Protein 3ZRZ (pdb70)

InterPro domains:
  IPR000083 Fibronectin, type I [PF00039] (52-87)
  IPR000083 Fibronectin, type I [PF00039] (97-135)
  IPR000083 Fibronectin, type I [PF00039] (141-179)
  IPR000083 Fibronectin, type I [PF00039] (186-225)
  IPR000083 Fibronectin, type I [PF00039] (231-270)
  IPR000083 Fibronectin, type I [PF00039] (470-508)
  IPR000083 Fibronectin, type I [PF00039] (524-555)
  IPR000083 Fibronectin, type I [PF00039] (561-599)
  IPR000083 Fibronectin, type I [PF00039] (2297-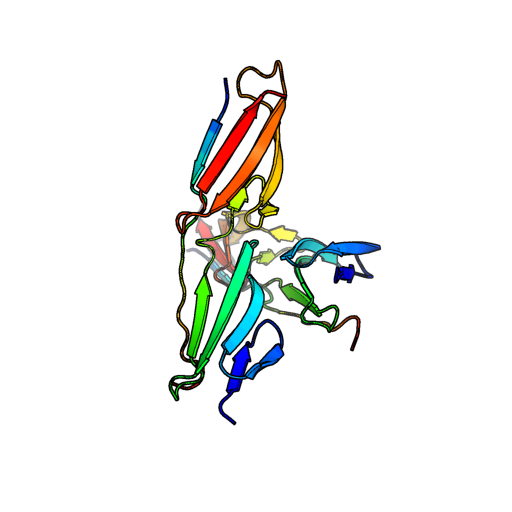2336)
  IPR000083 Fibronectin, type I [PF00039] (2342-2379)
  IPR000083 Fibronectin, type I [PF00039] (2386-2421)
  IPR000083 Fibronectin, type I [PS01253] (52-87)
  IPR000083 Fibronectin, type I [PS01253] (97-135)
  IPR000083 Fibronectin, type I [PS01253] (231-270)
  IPR000083 Fibronectin, type I [PS01253] (308-342)
  IPR000083 Fibronectin, type I [PS01253] (561-599)
  IPR000083 Fibronectin, type I [PS01253] (2386-2421)
  IPR000083 Fibronectin, type I [PS51091] (50-90)
  IPR000083 Fibronectin, type I [PS51091] (95-138)
  IPR000083 Fibronectin, type I [PS51091] (139-182)

Secondary structure (DSSP, 8-state):
--EEE-TTT--EEETT-EEEEEETTEEEEEEEEETTTTEEEEE-TTEEEETTEEEETT-EEEEE-TTSSSEEEEEEEETTTTEEEEEE-/--EEEETTTTEEEETT-EEEEEETTEEEEEEEEETTTTEEEEESTTEEEETTEEEETT-EEEEE-TTT-SEEEEEEEETTTTEEEEEE-/--EEEE----EEEEES--/--EEEE----EEEEES--

Organism: Homo sapiens (NCBI:txid9606)

Radius of gyration: 21.02 Å; Cα contacts (8 Å, |Δi|>4): 585; chains: 4; bounding box: 53×53×45 Å

Foldseek 3Di:
DFWAADPQVRDIGDAQDWDWDDDPLEIWIKGQHRPVPSDIDTDLLQWACPPSDIGGAQDWDWDADPVRPFIWIKGFHRPSHSDMDIDTD/DFWAADPQVRDIGDAQDWDWRDDQLEIWIKGQHRPVPSDMDTDLLQWARPPSHIGHAQDKDKDADPPPGAIWIKGFNRPSHNDMDIDGD/DDDDDDDDDDDDDDDPPD/DDDDDDDDDDDDDDDPPD

Solvent-accessible surface area: 11612 Å² total; per-residue (Å²): 136,71,55,1,106,1,133,67,1,14,35,88,21,91,76,52,56,103,28,67,13,5,69,81,78,22,14,9,48,1,46,1,74,0,44,49,100,0,58,2,22,3,32,0,11,60,6,0,28,34,76,78,95,30,34,109,99,50,49,73,25,152,78,87,29,109,108,61,71,64,77,0,80,0,41,1,68,0,88,36,104,0,41,14,53,10,58,64,117,146,61,63,0,104,1,137,97,39,46,80,89,24,101,33,12,43,67,29,82,10,89,81,125,82,41,43,17,44,2,28,0,11,0,26,68,70,2,29,2,24,1,24,0,10,67,6,0,24,40,81,51,104,28,37,116,101,49,54,71,33,67,73,87,34,146,94,46,65,73,89,0,91,0,41,1,62,0,93,41,99,0,39,14,51,8,59,62,146,128,33,86,80,17,132,8,101,70,51,84,71,88,66,46,48,128,142,125,34,51,77,18,129,7,101,72,52,83,70,79,68,39,51,58,154

Nearest PDB structures (foldseek):
  3zrz-assembly2_B  TM=1.011E+00  e=4.021E-20  Homo sapiens
  3cal-assembly1_A  TM=8.878E-01  e=9.337E-18  Homo sapiens
  3cal-assembly2_C  TM=9.098E-01  e=5.412E-17  Homo sapiens
  2cg7-assembly1_A  TM=8.604E-01  e=4.282E-17  Homo sapiens
  2cku-assembly1_A  TM=6.855E-01  e=5.763E-14  Homo sapiens

Sequence (214 aa):
EETCFDKYTGNTYRVGDTYERPKDSMIWDCTCIGAGRGRISCTIANRCHEGGQSYKIGDTWRRPHETGGYMLECVCLGNGKGEWTCKPIEETCFDKYTGNTYRVGDTYERPKDSMIWDCTCIGAGRGRISCTIANRCHEGGQSYKIGDTWRRPHETGGYMLECVCLGNGKGEWTCKPITGMSGFSETVTIVEEDTRPTGMSGFSETVTIVEEDTRP

GO terms:
  GO:0005515 protein binding (F, IPI)
  GO:0031012 extracellular matrix (C, IDA)
  GO:0043394 proteoglycan binding (F, IDA)
  GO:1901166 neural crest cell migration involved in autonomic nervous system development (P, IDA)
  GO:0001755 neural crest cell migration (P, IDA)
  GO:0048484 enteric nervous system development (P, IDA)
  GO:0005576 extracellular region (C, TAS)
  GO:0005788 endoplasmic reticulum lumen (C, TAS)
  GO:0005886 plasma membrane (C, TAS)
  GO:0031093 platelet alpha granule lumen (C, TAS)
  GO:0042802 identical protein binding (F, IPI)
  GO:0034446 substrate adhesion-dependent cell spreading (P, IDA)
  GO:0043542 endothelial cell migration (P, IDA)
  GO:0005577 fibrinogen complex (C, IDA)
  GO:0051897 positive regulation of phosphatidylinositol 3-kinase/protein kinase B signal transduction (P, IDA)
  GO:0072378 blood coagulation, fibrin clot formation (P, IDA)
  GO:0007229 integrin-mediated signaling pathway (P, IDA)
  GO:0005201 extracellular matrix structural constituent (F, HDA)
  GO:0005576 extracellular region (C, HDA)
  GO:0031012 extracellular matrix (C, HDA)

Structure (mmCIF, N/CA/C/O backbone):
data_3ZRZ
#
_entry.id   3ZRZ
#
_cell.length_a   50.055
_cell.length_b   50.055
_cell.length_c   93.504
_cell.angle_alpha   90.00
_cell.angle_beta   90.00
_cell.angle_gamma   90.00
#
_symmetry.space_group_name_H-M   'P 41'
#
loop_
_entity.id
_entity.type
_entity.pdbx_description
1 polymer FIBRONECTIN
2 polymer 'FIBRONECTIN-BINDING PROTEIN'
3 non-polymer 'SULFATE ION'
4 non-polymer GLYCEROL
5 water water
#
loop_
_atom_site.group_PDB
_atom_site.id
_atom_site.type_symbol
_atom_site.label_atom_id
_atom_site.label_alt_id
_atom_site.label_comp_id
_atom_site.label_asym_id
_atom_site.label_entity_id
_atom_site.label_seq_id
_atom_site.pdbx_PDB_ins_code
_atom_site.Cartn_x
_atom_site.Cartn_y
_atom_site.Cartn_z
_atom_site.occupancy
_atom_site.B_iso_or_equiv
_atom_site.auth_seq_id
_atom_site.auth_comp_id
_atom_site.auth_asym_id
_atom_site.auth_atom_id
_atom_site.pdbx_PDB_model_num
ATOM 1 N N . GLU A 1 2 ? -9.834 -21.054 6.812 1.00 33.20 63 GLU A N 1
ATOM 2 C CA . GLU A 1 2 ? -8.359 -20.925 6.611 1.00 32.52 63 GLU A CA 1
ATOM 3 C C . GLU A 1 2 ? -8.042 -19.495 6.180 1.00 31.66 63 GLU A C 1
ATOM 4 O O . GLU A 1 2 ? -8.637 -18.951 5.243 1.00 32.17 63 GLU A O 1
ATOM 6 N N . GLU A 1 3 ? -7.115 -18.885 6.897 1.00 30.71 64 GLU A N 1
ATOM 7 C CA . GLU A 1 3 ? -6.705 -17.532 6.598 1.00 28.36 64 GLU A CA 1
ATOM 8 C C . GLU A 1 3 ? -5.730 -17.572 5.420 1.00 25.59 64 GLU A C 1
ATOM 9 O O . GLU A 1 3 ? -4.797 -18.365 5.439 1.00 25.96 64 GLU A O 1
ATOM 15 N N . THR A 1 4 ? -5.922 -16.705 4.425 1.00 24.29 65 THR A N 1
ATOM 16 C CA . THR A 1 4 ? -4.997 -16.677 3.260 1.00 22.84 65 THR A CA 1
ATOM 17 C C . THR A 1 4 ? -4.407 -15.287 2.927 1.00 22.10 65 THR A C 1
ATOM 18 O O . THR A 1 4 ? -4.902 -14.266 3.407 1.00 21.59 65 THR A O 1
ATOM 22 N N . CYS A 1 5 ? -3.352 -15.285 2.098 1.00 20.04 66 CYS A N 1
ATOM 23 C CA . CYS A 1 5 ? -2.883 -14.058 1.434 1.00 19.13 66 CYS A CA 1
ATOM 24 C C . CYS A 1 5 ? -2.901 -14.283 -0.069 1.00 18.29 66 CYS A C 1
ATOM 25 O O . CYS A 1 5 ? -2.462 -15.352 -0.525 1.00 19.91 66 CYS A O 1
ATOM 28 N N . PHE A 1 6 ? -3.324 -13.284 -0.842 1.00 17.77 67 PHE A N 1
ATOM 29 C CA . PHE A 1 6 ? -3.234 -13.352 -2.309 1.00 16.60 67 PHE A CA 1
ATOM 30 C C . PHE A 1 6 ? -2.176 -12.350 -2.768 1.00 16.77 67 PHE A C 1
ATOM 31 O O . PHE A 1 6 ? -2.220 -11.176 -2.395 1.00 16.69 67 PHE A O 1
ATOM 39 N N . ASP A 1 7 ? -1.234 -12.829 -3.591 1.00 16.58 68 ASP A N 1
ATOM 40 C CA . ASP A 1 7 ? -0.227 -11.955 -4.154 1.00 16.34 68 ASP A CA 1
ATOM 41 C C . ASP A 1 7 ? -0.617 -11.626 -5.595 1.00 16.15 68 ASP A C 1
ATOM 42 O O . ASP A 1 7 ? -0.652 -12.500 -6.440 1.00 16.52 68 ASP A O 1
ATOM 47 N N . LYS A 1 8 ? -0.920 -10.360 -5.857 1.00 17.36 69 LYS A N 1
ATOM 48 C CA . LYS A 1 8 ? -1.432 -9.983 -7.184 1.00 19.10 69 LYS A CA 1
ATOM 49 C C . LYS A 1 8 ? -0.408 -10.127 -8.306 1.00 20.49 69 LYS A C 1
ATOM 50 O O . LYS A 1 8 ? -0.768 -10.164 -9.492 1.00 21.77 69 LYS A O 1
ATOM 56 N N . TYR A 1 9 ? 0.870 -10.218 -7.942 1.00 20.95 70 TYR A N 1
ATOM 57 C CA . TYR A 1 9 ? 1.921 -10.369 -8.941 1.00 21.16 70 TYR A CA 1
ATOM 58 C C . TYR A 1 9 ? 2.125 -11.850 -9.362 1.00 21.22 70 TYR A C 1
ATOM 59 O O . TYR A 1 9 ? 2.143 -12.195 -10.571 1.00 20.85 70 TYR A O 1
ATOM 68 N N . THR A 1 10 ? 2.245 -12.733 -8.374 1.00 18.47 71 THR A N 1
ATOM 69 C CA . THR A 1 10 ? 2.376 -14.153 -8.655 1.00 19.89 71 THR A CA 1
ATOM 70 C C . THR A 1 10 ? 1.047 -14.803 -9.084 1.00 20.15 71 THR A C 1
ATOM 71 O O . THR A 1 10 ? 1.026 -15.831 -9.765 1.00 19.83 71 THR A O 1
ATOM 75 N N . GLY A 1 11 ? -0.056 -14.212 -8.637 1.00 20.14 72 GLY A N 1
ATOM 76 C CA . GLY A 1 11 ? -1.395 -14.744 -8.926 1.00 20.37 72 GLY A CA 1
ATOM 77 C C . GLY A 1 11 ? -1.803 -15.883 -8.021 1.00 20.42 72 GLY A C 1
ATOM 78 O O . GLY A 1 11 ? -2.870 -16.522 -8.221 1.00 21.57 72 GLY A O 1
ATOM 79 N N . ASN A 1 12 ? -0.975 -16.163 -7.024 1.00 18.69 73 ASN A N 1
ATOM 80 C CA . ASN A 1 12 ? -1.229 -17.274 -6.115 1.00 20.22 73 ASN A CA 1
ATOM 81 C C . ASN A 1 12 ? -1.826 -16.890 -4.766 1.00 19.96 73 ASN A C 1
ATOM 82 O O . ASN A 1 12 ? -1.653 -15.760 -4.265 1.00 19.88 73 ASN A O 1
ATOM 87 N N . THR A 1 13 ? -2.519 -17.864 -4.186 1.00 20.89 74 THR A N 1
ATOM 88 C CA . THR A 1 13 ? -3.069 -17.739 -2.859 1.00 20.73 74 THR A CA 1
ATOM 89 C C . THR A 1 13 ? -2.252 -18.598 -1.902 1.00 20.30 74 THR A C 1
ATOM 90 O O . THR A 1 13 ? -1.985 -19.785 -2.170 1.00 20.03 74 THR A O 1
ATOM 94 N N . TYR A 1 14 ? -1.838 -17.996 -0.790 1.00 19.63 75 TYR A N 1
ATOM 95 C CA . TYR A 1 14 ? -0.959 -18.639 0.169 1.00 19.18 75 TYR A CA 1
ATOM 96 C C . TYR A 1 14 ? -1.670 -18.802 1.503 1.00 19.30 75 TYR A C 1
ATOM 97 O O . TYR A 1 14 ? -2.535 -18.005 1.858 1.00 19.23 75 TYR A O 1
ATOM 106 N N . ARG A 1 15 ? -1.287 -19.835 2.229 1.00 19.79 76 ARG A N 1
ATOM 107 C CA . ARG A 1 15 ? -1.721 -20.018 3.602 1.00 21.19 76 ARG A CA 1
ATOM 108 C C . ARG A 1 15 ? -0.751 -19.293 4.512 1.00 20.93 76 ARG A C 1
ATOM 109 O O . ARG A 1 15 ? 0.384 -19.026 4.140 1.00 20.82 76 ARG A O 1
ATOM 113 N N . VAL A 1 16 ? -1.209 -18.964 5.707 1.00 21.16 77 VAL A N 1
ATOM 114 C CA . VAL A 1 16 ? -0.339 -18.388 6.708 1.00 21.01 77 VAL A CA 1
ATOM 115 C C . VAL A 1 16 ? 0.922 -19.224 6.956 1.00 21.27 77 VAL A C 1
ATOM 116 O O . VAL A 1 16 ? 0.842 -20.441 7.198 1.00 22.01 77 VAL A O 1
ATOM 120 N N . GLY A 1 17 ? 2.079 -18.570 6.903 1.00 19.46 78 GLY A N 1
ATOM 121 C CA . GLY A 1 17 ? 3.367 -19.233 7.069 1.00 19.39 78 GLY A CA 1
ATOM 122 C C . GLY A 1 17 ? 4.059 -19.652 5.781 1.00 18.53 78 GLY A C 1
ATOM 123 O O . GLY A 1 17 ? 5.278 -19.948 5.809 1.00 19.15 78 GLY A O 1
ATOM 124 N N . ASP A 1 18 ? 3.316 -19.668 4.674 1.00 18.18 79 ASP A N 1
ATOM 125 C CA . ASP A 1 18 ? 3.902 -19.948 3.359 1.00 18.03 79 ASP A CA 1
ATOM 126 C C . ASP A 1 18 ? 4.960 -18.920 3.021 1.00 17.75 79 ASP A C 1
ATOM 127 O O . ASP A 1 18 ? 4.776 -17.731 3.278 1.00 16.93 79 ASP A O 1
ATOM 132 N N . THR A 1 19 ? 6.065 -19.383 2.459 1.00 16.93 80 THR A N 1
ATOM 133 C CA . THR A 1 19 ? 7.065 -18.467 1.904 1.00 17.03 80 THR A CA 1
ATOM 134 C C . THR A 1 19 ? 7.163 -18.682 0.404 1.00 16.77 80 THR A C 1
ATOM 135 O O . THR A 1 19 ? 6.917 -19.806 -0.084 1.00 17.33 80 THR A O 1
ATOM 139 N N . TYR A 1 20 ? 7.570 -17.642 -0.327 1.00 15.24 81 TYR A N 1
ATOM 140 C CA . TYR A 1 20 ? 7.622 -17.712 -1.790 1.00 14.13 81 TYR A CA 1
ATOM 141 C C . TYR A 1 20 ? 8.427 -16.551 -2.343 1.00 14.97 81 TYR A C 1
ATOM 142 O O . TYR A 1 20 ? 8.725 -15.573 -1.616 1.00 16.06 81 TYR A O 1
ATOM 151 N N . GLU A 1 21 ? 8.810 -16.687 -3.607 1.00 14.34 82 GLU A N 1
ATOM 152 C CA . GLU A 1 21 ? 9.560 -15.612 -4.298 1.00 14.45 82 GLU A CA 1
ATOM 153 C C . GLU A 1 21 ? 8.633 -14.711 -5.101 1.00 14.55 82 GLU A C 1
ATOM 154 O O . GLU A 1 21 ? 7.738 -15.172 -5.837 1.00 15.09 82 GLU A O 1
ATOM 160 N N . ARG A 1 22 ? 8.878 -13.406 -4.988 1.00 14.79 83 ARG A N 1
ATOM 161 C CA . ARG A 1 22 ? 8.182 -12.413 -5.824 1.00 14.77 83 ARG A CA 1
ATOM 162 C C . ARG A 1 22 ? 9.178 -11.573 -6.642 1.00 15.46 83 ARG A C 1
ATOM 163 O O . ARG A 1 22 ? 9.775 -10.676 -6.100 1.00 15.33 83 ARG A O 1
ATOM 171 N N . PRO A 1 23 ? 9.343 -11.867 -7.942 1.00 16.16 84 PRO A N 1
ATOM 172 C CA . PRO A 1 23 ? 10.140 -11.003 -8.821 1.00 17.37 84 PRO A CA 1
ATOM 173 C C . PRO A 1 23 ? 9.449 -9.674 -9.002 1.00 18.22 84 PRO A C 1
ATOM 174 O O . PRO A 1 23 ? 8.281 -9.653 -9.391 1.00 19.32 84 PRO A O 1
ATOM 178 N N . LYS A 1 24 ? 10.148 -8.588 -8.685 1.00 18.94 85 LYS A N 1
ATOM 179 C CA . LYS A 1 24 ? 9.602 -7.249 -8.908 1.00 20.12 85 LYS A CA 1
ATOM 180 C C . LYS A 1 24 ? 10.749 -6.282 -8.823 1.00 20.19 85 LYS A C 1
ATOM 181 O O . LYS A 1 24 ? 11.686 -6.491 -8.061 1.00 19.84 85 LYS A O 1
ATOM 187 N N . ASP A 1 25 ? 10.669 -5.198 -9.591 1.00 22.06 86 ASP A N 1
ATOM 188 C CA . ASP A 1 25 ? 11.695 -4.142 -9.527 1.00 22.92 86 ASP A CA 1
ATOM 189 C C . ASP A 1 25 ? 13.087 -4.668 -9.944 1.00 21.56 86 ASP A C 1
ATOM 190 O O . ASP A 1 25 ? 14.124 -4.191 -9.439 1.00 22.82 86 ASP A O 1
ATOM 195 N N . SER A 1 26 ? 13.092 -5.659 -10.837 1.00 20.52 87 SER A N 1
ATOM 196 C CA . SER A 1 26 ? 14.349 -6.296 -11.328 1.00 19.59 87 SER A CA 1
ATOM 197 C C . SER A 1 26 ? 15.136 -7.000 -10.206 1.00 19.62 87 SER A C 1
ATOM 198 O O . SER A 1 26 ? 16.371 -7.172 -10.275 1.00 19.76 87 SER A O 1
ATOM 201 N N . MET A 1 27 ? 14.415 -7.371 -9.157 1.00 17.86 88 MET A N 1
ATOM 202 C CA . MET A 1 27 ? 14.992 -8.052 -8.023 1.00 17.31 88 MET A CA 1
ATOM 203 C C . MET A 1 27 ? 14.076 -9.231 -7.700 1.00 16.19 88 MET A C 1
ATOM 204 O O . MET A 1 27 ? 13.032 -9.398 -8.351 1.00 16.22 88 MET A O 1
ATOM 209 N N . ILE A 1 28 ? 14.488 -10.060 -6.755 1.00 15.20 89 ILE A N 1
ATOM 210 C CA . ILE A 1 28 ? 13.618 -11.126 -6.260 1.00 14.73 89 ILE A CA 1
ATOM 211 C C . ILE A 1 28 ? 13.401 -10.906 -4.771 1.00 14.51 89 ILE A C 1
ATOM 212 O O . ILE A 1 28 ? 14.351 -10.887 -3.969 1.00 15.14 89 ILE A O 1
ATOM 217 N N . TRP A 1 29 ? 12.130 -10.718 -4.404 1.00 14.78 90 TRP A N 1
ATOM 218 C CA . TRP A 1 29 ? 11.748 -10.516 -3.005 1.00 14.19 90 TRP A CA 1
ATOM 219 C C . TRP A 1 29 ? 11.434 -11.863 -2.353 1.00 14.78 90 TRP A C 1
ATOM 220 O O . TRP A 1 29 ? 10.791 -12.715 -2.958 1.00 16.13 90 TRP A O 1
ATOM 231 N N . ASP A 1 30 ? 11.871 -12.049 -1.102 1.00 13.98 91 ASP A N 1
ATOM 232 C CA . ASP A 1 30 ? 11.480 -13.244 -0.349 1.00 13.80 91 ASP A CA 1
ATOM 233 C C . ASP A 1 30 ? 10.263 -12.848 0.490 1.00 13.72 91 ASP A C 1
ATOM 234 O O . ASP A 1 30 ? 10.388 -12.003 1.410 1.00 14.17 91 ASP A O 1
ATOM 239 N N . CYS A 1 31 ? 9.107 -13.418 0.143 1.00 13.50 92 CYS A N 1
ATOM 240 C CA . CYS A 1 31 ? 7.847 -13.023 0.792 1.00 14.35 92 CYS A CA 1
ATOM 241 C C . CYS A 1 31 ? 7.328 -14.079 1.739 1.00 14.65 92 CYS A C 1
ATOM 242 O O . CYS A 1 31 ? 7.605 -15.299 1.578 1.00 14.84 92 CYS A O 1
ATOM 245 N N . THR A 1 32 ? 6.561 -13.611 2.722 1.00 14.27 93 THR A N 1
ATOM 246 C CA . THR A 1 32 ? 5.929 -14.514 3.693 1.00 15.36 93 THR A CA 1
ATOM 247 C C . THR A 1 32 ? 4.463 -14.099 3.830 1.00 15.38 93 THR A C 1
ATOM 248 O O . THR A 1 32 ? 4.174 -12.923 4.014 1.00 15.20 93 THR A O 1
ATOM 252 N N . CYS A 1 33 ? 3.551 -15.066 3.796 1.00 15.66 94 CYS A N 1
ATOM 253 C CA . CYS A 1 33 ? 2.144 -14.771 4.133 1.00 15.21 94 CYS A CA 1
ATOM 254 C C . CYS A 1 33 ? 2.016 -14.793 5.640 1.00 16.19 94 CYS A C 1
ATOM 255 O O . CYS A 1 33 ? 2.175 -15.853 6.299 1.00 16.15 94 CYS A O 1
ATOM 258 N N . ILE A 1 34 ? 1.775 -13.614 6.204 1.00 16.13 95 ILE A N 1
ATOM 259 C CA . ILE A 1 34 ? 1.674 -13.479 7.664 1.00 16.89 95 ILE A CA 1
ATOM 260 C C . ILE A 1 34 ? 0.198 -13.563 8.089 1.00 16.98 95 ILE A C 1
ATOM 261 O O . ILE A 1 34 ? -0.123 -14.166 9.119 1.00 18.58 95 ILE A O 1
ATOM 266 N N . GLY A 1 35 ? -0.682 -12.946 7.309 1.00 16.69 96 GLY A N 1
ATOM 267 C CA . GLY A 1 35 ? -2.115 -12.973 7.593 1.00 16.65 96 GLY A CA 1
ATOM 268 C C . GLY A 1 35 ? -2.469 -11.869 8.570 1.00 16.46 96 GLY A C 1
ATOM 269 O O . GLY A 1 35 ? -2.777 -10.764 8.151 1.00 15.29 96 GLY A O 1
ATOM 270 N N . ALA A 1 36 ? -2.417 -12.161 9.872 1.00 17.17 97 ALA A N 1
ATOM 271 C CA . ALA A 1 36 ? -2.752 -11.173 10.920 1.00 17.10 97 ALA A CA 1
ATOM 272 C C . ALA A 1 36 ? -4.157 -10.589 10.781 1.00 16.84 97 ALA A C 1
ATOM 273 O O . ALA A 1 36 ? -4.403 -9.460 11.178 1.00 16.99 97 ALA A O 1
ATOM 275 N N . GLY A 1 37 ? -5.050 -11.349 10.156 1.00 16.71 98 GLY A N 1
ATOM 276 C CA . GL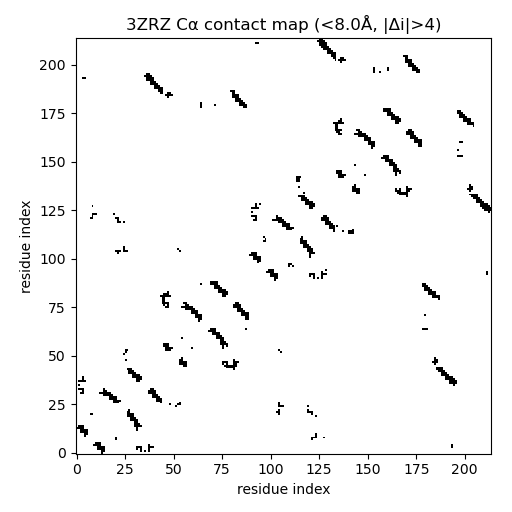Y A 1 37 ? -6.420 -10.883 9.925 1.00 17.71 98 GLY A CA 1
ATOM 277 C C . GLY A 1 37 ? -6.540 -9.793 8.871 1.00 17.60 98 GLY A C 1
ATOM 278 O O . GLY A 1 37 ? -7.633 -9.271 8.633 1.00 18.51 98 GLY A O 1
ATOM 279 N N . ARG A 1 38 ? -5.428 -9.480 8.191 1.00 16.46 99 ARG A N 1
ATOM 280 C CA . ARG A 1 38 ? -5.428 -8.441 7.167 1.00 16.95 99 ARG A CA 1
ATOM 281 C C . ARG A 1 38 ? -4.771 -8.895 5.848 1.00 15.72 99 ARG A C 1
ATOM 282 O O . ARG A 1 38 ? -4.410 -8.068 5.031 1.00 16.67 99 ARG A O 1
ATOM 290 N N . GLY A 1 39 ? -4.646 -10.203 5.660 1.00 15.35 100 GLY A N 1
ATOM 291 C CA . GLY A 1 39 ? -3.985 -10.751 4.457 1.00 15.96 100 GLY A CA 1
ATOM 292 C C . GLY A 1 39 ? -2.590 -10.153 4.321 1.00 15.80 100 GLY A C 1
ATOM 293 O O . GLY A 1 39 ? -2.108 -9.817 3.227 1.00 16.87 100 GLY A O 1
ATOM 294 N N . ARG A 1 40 ? -1.940 -10.009 5.466 1.00 15.26 101 ARG A N 1
ATOM 295 C CA . ARG A 1 40 ? -0.668 -9.281 5.544 1.00 15.39 101 ARG A CA 1
ATOM 296 C C . ARG A 1 40 ? 0.433 -10.123 4.925 1.00 15.50 101 ARG A C 1
ATOM 297 O O . ARG A 1 40 ? 0.594 -11.303 5.280 1.00 16.73 101 ARG A O 1
ATOM 305 N N . ILE A 1 41 ? 1.155 -9.523 3.970 1.00 15.27 102 ILE A N 1
ATOM 306 C CA . ILE A 1 41 ? 2.322 -10.140 3.327 1.00 15.40 102 ILE A CA 1
ATOM 307 C C . ILE A 1 41 ? 3.534 -9.318 3.711 1.00 14.37 102 ILE A C 1
ATOM 308 O O . ILE A 1 41 ? 3.495 -8.076 3.585 1.00 15.76 102 ILE A O 1
ATOM 313 N N . SER A 1 42 ? 4.626 -9.974 4.119 1.00 13.84 103 SER A N 1
ATOM 314 C CA . SER A 1 42 ? 5.893 -9.234 4.311 1.00 14.80 103 SER A CA 1
ATOM 315 C C . SER A 1 42 ? 6.897 -9.736 3.286 1.00 15.63 103 SER A C 1
ATOM 316 O O . SER A 1 42 ? 7.080 -10.950 3.157 1.00 15.87 103 SER A O 1
ATOM 319 N N . CYS A 1 43 ? 7.533 -8.816 2.573 1.00 14.91 104 CYS A N 1
ATOM 320 C CA . CYS A 1 43 ? 8.541 -9.216 1.549 1.00 15.74 104 CYS A CA 1
ATOM 321 C C . CYS A 1 43 ? 9.840 -8.517 1.842 1.00 15.63 104 CYS A C 1
ATOM 322 O O . CYS A 1 43 ? 9.850 -7.346 2.199 1.00 15.15 104 CYS A O 1
ATOM 325 N N . THR A 1 44 ? 10.944 -9.229 1.689 1.00 15.19 105 THR A N 1
ATOM 326 C CA . THR A 1 44 ? 12.240 -8.591 1.971 1.00 15.39 105 THR A CA 1
ATOM 327 C C . THR A 1 44 ? 13.302 -9.012 0.968 1.00 15.79 105 THR A C 1
ATOM 328 O O . THR A 1 44 ? 13.230 -10.090 0.372 1.00 15.90 105 THR A O 1
ATOM 332 N N . ILE A 1 45 ? 14.267 -8.119 0.804 1.00 16.15 106 ILE A N 1
ATOM 333 C CA . ILE A 1 45 ? 15.499 -8.445 0.074 1.00 16.53 106 ILE A CA 1
ATOM 334 C C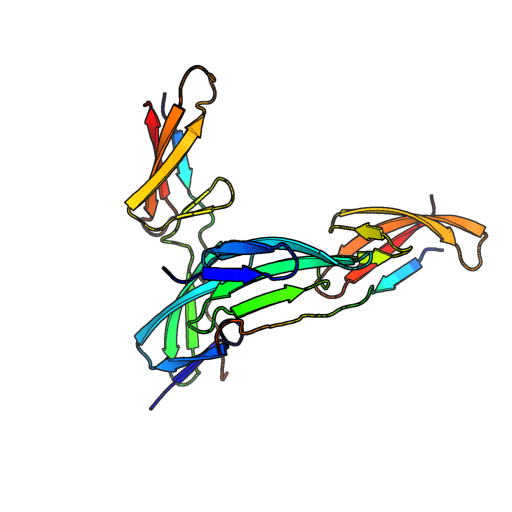 . ILE A 1 45 ? 16.683 -8.435 1.022 1.00 17.72 106 ILE A C 1
ATOM 335 O O . ILE A 1 45 ? 17.823 -8.556 0.551 1.00 18.97 106 ILE A O 1
ATOM 340 N N . ALA A 1 46 ? 16.446 -8.285 2.331 1.00 18.22 107 ALA A N 1
ATOM 341 C CA . ALA A 1 46 ? 17.561 -8.176 3.293 1.00 19.29 107 ALA A CA 1
ATOM 342 C C . ALA A 1 46 ? 18.460 -9.400 3.327 1.00 19.95 107 ALA A C 1
ATOM 343 O O . ALA A 1 46 ? 19.626 -9.298 3.757 1.00 19.91 107 ALA A O 1
ATOM 345 N N . ASN A 1 47 ? 17.931 -10.544 2.908 1.00 19.72 108 ASN A N 1
ATOM 346 C CA . ASN A 1 47 ? 18.755 -11.753 2.856 1.00 21.85 108 ASN A CA 1
ATOM 347 C C . ASN A 1 47 ? 19.054 -12.269 1.460 1.00 20.79 108 ASN A C 1
ATOM 348 O O . ASN A 1 47 ? 19.290 -13.476 1.230 1.00 22.96 108 ASN A O 1
ATOM 353 N N . ARG A 1 48 ? 19.080 -11.315 0.539 1.00 21.12 109 ARG A N 1
ATOM 354 C CA . ARG A 1 48 ? 19.574 -11.536 -0.801 1.00 20.59 109 ARG A CA 1
ATOM 355 C C . ARG A 1 48 ? 20.649 -10.566 -1.137 1.00 20.03 109 ARG A C 1
ATOM 356 O O . ARG A 1 48 ? 20.708 -9.466 -0.570 1.00 19.58 109 ARG A O 1
ATOM 364 N N . CYS A 1 49 ? 21.473 -10.935 -2.116 1.00 19.45 110 CYS A N 1
ATOM 365 C CA . CYS A 1 49 ? 22.392 -9.972 -2.680 1.00 18.85 110 CYS A CA 1
ATOM 366 C C . CYS A 1 49 ? 21.945 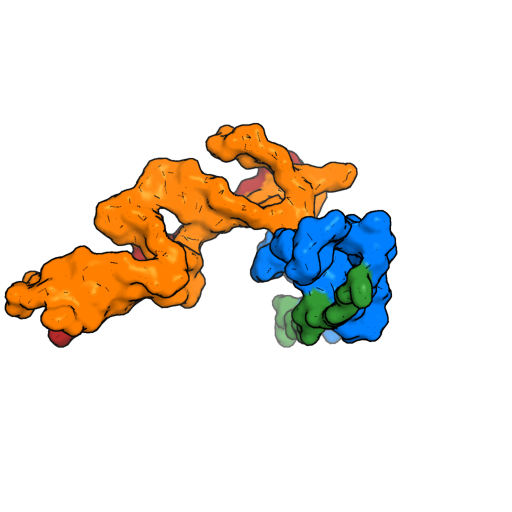-9.664 -4.101 1.00 19.37 110 CYS A C 1
ATOM 367 O O . CYS A 1 49 ? 21.658 -10.564 -4.885 1.00 22.10 110 CYS A O 1
ATOM 370 N N . HIS A 1 50 ? 21.820 -8.387 -4.416 1.00 18.58 111 HIS A N 1
ATOM 371 C CA . HIS A 1 50 ? 21.419 -7.966 -5.746 1.00 19.48 111 HIS A CA 1
ATOM 372 C C . HIS A 1 50 ? 22.609 -7.213 -6.300 1.00 20.09 111 HIS A C 1
ATOM 373 O O . HIS A 1 50 ? 22.833 -6.048 -5.972 1.00 20.74 111 HIS A O 1
ATOM 380 N N . GLU A 1 51 ? 23.400 -7.947 -7.080 1.00 20.66 112 GLU A N 1
ATOM 381 C CA . GLU A 1 51 ? 24.695 -7.455 -7.562 1.00 22.86 112 GLU A CA 1
ATOM 382 C C . GLU A 1 51 ? 24.902 -7.916 -8.992 1.00 23.67 112 GLU A C 1
ATOM 383 O O . GLU A 1 51 ? 24.484 -9.020 -9.377 1.00 23.52 112 GLU A O 1
ATOM 389 N N . GLY A 1 52 ? 25.534 -7.048 -9.777 1.00 25.92 113 GLY A N 1
ATOM 390 C CA . GLY A 1 52 ? 25.830 -7.325 -11.188 1.00 26.98 113 GLY A CA 1
ATOM 391 C C . GLY A 1 52 ? 24.579 -7.711 -11.962 1.00 27.93 113 GLY A C 1
ATOM 392 O O . GLY A 1 52 ? 24.623 -8.623 -12.806 1.00 28.63 113 GLY A O 1
ATOM 393 N N . GLY A 1 53 ? 23.472 -7.038 -11.652 1.00 27.33 114 GLY A N 1
ATOM 394 C CA . GLY A 1 53 ? 22.182 -7.260 -12.322 1.00 26.61 114 GLY A CA 1
ATOM 395 C C . GLY A 1 53 ? 21.495 -8.604 -12.080 1.00 26.64 114 GLY A C 1
ATOM 396 O O . GLY A 1 53 ? 20.558 -8.947 -12.820 1.00 26.94 114 GLY A O 1
ATOM 397 N N . GLN A 1 54 ? 21.953 -9.355 -11.066 1.00 23.95 115 GLN A N 1
ATOM 398 C CA . GLN A 1 54 ? 21.409 -10.678 -10.725 1.00 22.56 115 GLN A CA 1
ATOM 399 C C . GLN A 1 54 ? 20.923 -10.715 -9.280 1.00 21.42 115 GLN A C 1
ATOM 400 O O . GLN A 1 54 ? 21.193 -9.798 -8.503 1.00 21.01 115 GLN A O 1
ATOM 406 N N . SER A 1 55 ? 20.211 -11.776 -8.925 1.00 20.52 116 SER A N 1
ATOM 407 C CA . SER A 1 55 ? 19.697 -11.940 -7.568 1.00 20.76 116 SER A CA 1
ATOM 408 C C . SER A 1 55 ? 20.293 -13.213 -7.008 1.00 20.90 116 SER A C 1
ATOM 409 O O . SER A 1 55 ? 20.158 -14.307 -7.610 1.00 21.51 116 SER A O 1
ATOM 412 N N . TYR A 1 56 ? 20.961 -13.087 -5.867 1.00 20.10 117 TYR A N 1
ATOM 413 C CA . TYR A 1 56 ? 21.645 -14.217 -5.250 1.00 20.02 117 TYR A CA 1
ATOM 414 C C . TYR A 1 56 ? 21.107 -14.490 -3.873 1.00 19.09 117 TYR A C 1
ATOM 415 O O . TYR A 1 56 ? 20.899 -13.575 -3.078 1.00 18.88 117 TYR A O 1
ATOM 424 N N . LYS A 1 57 ? 20.907 -15.770 -3.590 1.00 19.40 118 LYS A N 1
ATOM 425 C CA . LYS A 1 57 ? 20.561 -16.207 -2.242 1.00 19.86 118 LYS A CA 1
ATOM 426 C C . LYS A 1 57 ? 21.818 -16.400 -1.419 1.00 20.61 118 LYS A C 1
ATOM 427 O O . LYS A 1 57 ? 22.913 -16.503 -1.994 1.00 20.15 118 LYS A O 1
ATOM 433 N N . ILE A 1 58 ? 21.654 -16.468 -0.094 1.00 20.88 119 ILE A N 1
ATOM 434 C CA . ILE A 1 58 ? 22.777 -16.717 0.815 1.00 21.09 119 ILE A CA 1
ATOM 435 C C . ILE A 1 58 ? 23.499 -18.003 0.403 1.00 22.10 119 ILE A C 1
ATOM 436 O O . ILE A 1 58 ? 22.865 -19.059 0.243 1.00 22.57 119 ILE A O 1
ATOM 441 N N . GLY A 1 59 ? 24.817 -17.923 0.223 1.00 21.80 120 GLY A N 1
ATOM 442 C CA . GLY A 1 59 ? 25.584 -19.091 -0.209 1.00 22.41 120 GLY A CA 1
ATOM 443 C C . GLY A 1 59 ? 25.829 -19.174 -1.700 1.00 22.57 120 GLY A C 1
ATOM 444 O O . GLY A 1 59 ? 26.743 -19.905 -2.136 1.00 23.15 120 GLY A O 1
ATOM 445 N N . ASP A 1 60 ? 25.033 -18.452 -2.496 1.00 22.42 121 ASP A N 1
ATOM 446 C CA . ASP A 1 60 ? 25.283 -18.359 -3.940 1.00 21.98 121 ASP A CA 1
ATOM 447 C C . ASP A 1 60 ? 26.594 -17.621 -4.206 1.00 21.82 121 ASP A C 1
ATOM 448 O O . ASP A 1 60 ? 26.931 -16.673 -3.500 1.00 21.33 121 ASP A O 1
ATOM 453 N N . THR A 1 61 ? 27.302 -18.050 -5.241 1.00 22.86 122 THR A N 1
ATOM 454 C CA . THR A 1 61 ? 28.513 -17.335 -5.653 1.00 23.63 122 THR A CA 1
ATOM 455 C C . THR A 1 61 ? 28.429 -16.764 -7.066 1.00 23.83 122 THR A C 1
ATOM 456 O O . THR A 1 61 ? 27.590 -17.184 -7.889 1.00 24.27 122 THR A O 1
ATOM 460 N N . TRP A 1 62 ? 29.288 -15.787 -7.338 1.00 23.57 123 TRP A N 1
ATOM 461 C CA . TRP A 1 62 ? 29.414 -15.210 -8.662 1.00 23.80 123 TRP A CA 1
ATOM 462 C C . TRP A 1 62 ? 30.816 -14.634 -8.851 1.00 24.76 123 TRP A C 1
ATOM 463 O O . TRP A 1 62 ? 31.588 -14.575 -7.898 1.00 22.91 123 TRP A O 1
ATOM 474 N N . ARG A 1 63 ? 31.120 -14.212 -10.079 1.00 26.03 124 ARG A N 1
ATOM 475 C CA . ARG A 1 63 ? 32.432 -13.648 -10.397 1.00 28.03 124 ARG A CA 1
ATOM 476 C C . ARG A 1 63 ? 32.324 -12.233 -10.908 1.00 28.95 124 ARG A C 1
ATOM 477 O O . ARG A 1 63 ? 31.368 -11.865 -11.577 1.00 29.42 124 ARG A O 1
ATOM 485 N N . ARG A 1 64 ? 33.318 -11.425 -10.570 1.00 28.88 125 ARG A N 1
ATOM 486 C CA . ARG A 1 64 ? 33.447 -10.095 -11.134 1.00 28.71 125 ARG A CA 1
ATOM 487 C C . ARG A 1 64 ? 34.951 -9.809 -11.198 1.00 28.48 125 ARG A C 1
ATOM 488 O O . ARG A 1 64 ? 35.725 -10.354 -10.396 1.00 26.50 125 ARG A O 1
ATOM 496 N N . PRO A 1 65 ? 35.384 -9.002 -12.179 1.00 28.74 126 PRO A N 1
ATOM 497 C CA . PRO A 1 65 ? 36.796 -8.611 -12.264 1.00 28.01 126 PRO A CA 1
ATOM 498 C C . PRO A 1 65 ? 37.199 -7.728 -11.083 1.00 27.11 126 PRO A C 1
ATOM 499 O O . PRO A 1 65 ? 36.391 -6.933 -10.609 1.00 27.86 126 PRO A O 1
ATOM 503 N N . HIS A 1 66 ? 38.435 -7.863 -10.615 1.00 25.70 127 HIS A N 1
ATOM 504 C CA . HIS A 1 66 ? 38.988 -6.909 -9.651 1.00 25.24 127 HIS A CA 1
ATOM 505 C C . HIS A 1 66 ? 39.298 -5.559 -10.330 1.00 25.04 127 HIS A C 1
ATOM 506 O O . HIS A 1 66 ? 39.511 -5.521 -11.540 1.00 24.75 127 HIS A O 1
ATOM 513 N N . GLU A 1 67 ? 39.331 -4.466 -9.551 1.00 24.00 128 GLU A N 1
ATOM 514 C CA . GLU A 1 67 ? 39.587 -3.124 -10.082 1.00 23.72 128 GLU A CA 1
ATOM 515 C C . GLU A 1 67 ? 40.934 -3.013 -10.824 1.00 23.64 128 GLU A C 1
ATOM 516 O O . GLU A 1 67 ? 41.052 -2.222 -11.748 1.00 23.22 128 GLU A O 1
ATOM 518 N N . THR A 1 68 ? 41.939 -3.812 -10.440 1.00 23.67 129 THR A N 1
ATOM 519 C CA . THR A 1 68 ? 43.235 -3.750 -11.133 1.00 24.62 129 THR A CA 1
ATOM 520 C C . THR A 1 68 ? 43.180 -4.415 -12.503 1.00 24.49 129 THR A C 1
ATOM 521 O O . THR A 1 68 ? 44.048 -4.160 -13.344 1.00 24.99 129 THR A O 1
ATOM 525 N N . GLY A 1 69 ? 42.186 -5.287 -12.703 1.00 23.69 130 GLY A N 1
ATOM 526 C CA . GLY A 1 69 ? 41.958 -5.953 -14.001 1.00 23.89 130 GLY A CA 1
ATOM 527 C C . GLY A 1 69 ? 42.822 -7.157 -14.288 1.00 23.34 130 GLY A C 1
ATOM 528 O O . GLY A 1 69 ? 42.655 -7.821 -15.325 1.00 22.73 130 GLY A O 1
ATOM 529 N N . GLY A 1 70 ? 43.736 -7.472 -13.369 1.00 23.12 131 GLY A N 1
ATOM 530 C CA . GLY A 1 70 ? 44.685 -8.575 -13.589 1.00 24.08 131 GLY A CA 1
ATOM 531 C C . GLY A 1 70 ? 44.113 -9.936 -13.240 1.00 23.96 131 GLY A C 1
ATOM 532 O O . GLY A 1 70 ? 44.672 -10.980 -13.618 1.00 24.72 131 GLY A O 1
ATOM 533 N N . TYR A 1 71 ? 42.998 -9.919 -12.511 1.00 24.36 132 TYR A N 1
ATOM 534 C CA . TYR A 1 71 ? 42.438 -11.151 -11.988 1.00 22.51 132 TYR A CA 1
ATOM 535 C C . TYR A 1 71 ? 40.946 -11.051 -11.666 1.00 22.33 132 TYR A C 1
ATOM 536 O O . TYR A 1 71 ? 40.390 -9.959 -11.513 1.00 21.46 132 TYR A O 1
ATOM 545 N N . MET A 1 72 ? 40.334 -12.225 -11.536 1.00 21.15 133 MET A N 1
ATOM 546 C CA . MET A 1 72 ? 38.914 -12.320 -11.227 1.00 22.64 133 MET A CA 1
ATOM 547 C C . MET A 1 72 ? 38.703 -12.543 -9.739 1.00 21.51 133 MET A C 1
ATOM 548 O O . MET A 1 72 ? 39.549 -13.142 -9.081 1.00 20.15 133 MET A O 1
ATOM 553 N N . LEU A 1 73 ? 37.565 -12.053 -9.229 1.00 21.11 134 LEU A N 1
ATOM 554 C CA . LEU A 1 73 ? 37.112 -12.309 -7.849 1.00 21.32 134 LEU A CA 1
ATOM 555 C C . LEU A 1 73 ? 35.980 -13.320 -7.864 1.00 22.24 134 LEU A C 1
ATOM 556 O O . LEU A 1 73 ? 35.153 -13.289 -8.792 1.00 22.65 134 LEU A O 1
ATOM 561 N N . GLU A 1 74 ? 35.945 -14.205 -6.860 1.00 21.10 135 GLU A N 1
ATOM 562 C CA . GLU A 1 74 ? 34.727 -14.972 -6.576 1.00 21.64 135 GLU A CA 1
ATOM 563 C C . GLU A 1 74 ? 34.035 -14.376 -5.347 1.00 21.72 135 GLU A C 1
ATOM 564 O O . GLU A 1 74 ? 34.636 -14.211 -4.291 1.00 20.27 135 GLU A O 1
ATOM 570 N N . CYS A 1 75 ? 32.767 -14.039 -5.518 1.00 21.88 136 CYS A N 1
ATOM 571 C CA . CYS A 1 75 ? 31.979 -13.371 -4.485 1.00 22.01 136 CYS A CA 1
ATOM 572 C C . CYS A 1 75 ? 30.949 -14.373 -3.964 1.00 21.08 136 CYS A C 1
ATOM 573 O O . CYS A 1 75 ? 30.526 -15.263 -4.693 1.00 21.24 136 CYS A O 1
ATOM 576 N N . VAL A 1 76 ? 30.595 -14.252 -2.697 1.00 20.38 137 VAL A N 1
ATOM 577 C CA . VAL A 1 76 ? 29.539 -15.089 -2.125 1.00 20.60 137 VAL A CA 1
ATOM 578 C C . VAL A 1 76 ? 28.582 -14.180 -1.359 1.00 19.54 137 VAL A C 1
ATOM 579 O O . VAL A 1 76 ? 28.991 -13.158 -0.814 1.00 19.41 137 VAL A O 1
ATOM 583 N N . CYS A 1 77 ? 27.293 -14.525 -1.377 1.00 18.72 138 CYS A N 1
ATOM 584 C CA . CYS A 1 77 ? 26.288 -13.765 -0.641 1.00 19.10 138 CYS A CA 1
ATOM 585 C C . CYS A 1 77 ? 26.189 -14.299 0.793 1.00 18.64 138 CYS A C 1
ATOM 586 O O . CYS A 1 77 ? 25.957 -15.497 1.012 1.00 19.21 138 CYS A O 1
ATOM 589 N N . LEU A 1 78 ? 26.399 -13.409 1.756 1.00 19.65 139 LEU A N 1
ATOM 590 C CA . LEU A 1 78 ? 26.327 -13.735 3.173 1.00 20.52 139 LEU A CA 1
ATOM 591 C C . LEU A 1 78 ? 24.961 -13.369 3.778 1.00 21.33 139 LEU A C 1
ATOM 592 O O . LEU A 1 78 ? 24.464 -14.079 4.672 1.00 22.35 139 LEU A O 1
ATOM 597 N N . GLY A 1 79 ? 24.387 -12.260 3.314 1.00 21.64 140 GLY A N 1
ATOM 598 C CA . GLY A 1 79 ? 23.063 -11.822 3.776 1.00 21.43 140 GLY A CA 1
ATOM 599 C C . GLY A 1 79 ? 23.187 -11.019 5.056 1.00 22.31 140 GLY A C 1
ATOM 600 O O . GLY A 1 79 ? 23.423 -9.810 5.032 1.00 21.41 140 GLY A O 1
ATOM 601 N N . ASN A 1 80 ? 23.051 -11.712 6.182 1.00 23.25 141 ASN A N 1
ATOM 602 C CA . ASN A 1 80 ? 23.150 -11.089 7.487 1.00 24.63 141 ASN A CA 1
ATOM 603 C C . ASN A 1 80 ? 22.133 -9.981 7.733 1.00 24.72 141 ASN A C 1
ATOM 604 O O . ASN A 1 80 ? 22.387 -9.068 8.517 1.00 25.68 141 ASN A O 1
ATOM 609 N N . GLY A 1 81 ? 20.975 -10.080 7.075 1.00 24.76 142 GLY A N 1
ATOM 610 C CA . GLY A 1 81 ? 19.939 -9.033 7.141 1.00 24.00 142 GLY A CA 1
ATOM 611 C C . GLY A 1 81 ? 20.353 -7.682 6.582 1.00 24.55 142 GLY A C 1
ATOM 612 O O . GLY A 1 81 ? 19.671 -6.677 6.811 1.00 24.25 142 GLY A O 1
ATOM 613 N N . LYS A 1 82 ? 21.450 -7.674 5.817 1.00 22.57 143 LYS A N 1
ATOM 614 C CA . LYS A 1 82 ? 22.069 -6.457 5.343 1.00 23.49 143 LYS A CA 1
ATOM 615 C C . LYS A 1 82 ? 22.466 -6.575 3.873 1.00 22.19 143 LYS A C 1
ATOM 616 O O . LYS A 1 82 ? 23.178 -5.711 3.351 1.00 22.75 143 LYS A O 1
ATOM 622 N N . GLY A 1 83 ? 22.014 -7.640 3.206 1.00 21.25 144 GLY A N 1
ATOM 623 C CA . GLY A 1 83 ? 22.373 -7.864 1.809 1.00 20.53 144 GLY A CA 1
ATOM 624 C C . GLY A 1 83 ? 23.888 -7.939 1.647 1.00 20.90 144 GLY A C 1
ATOM 625 O O . GLY A 1 83 ? 24.432 -7.516 0.634 1.00 19.96 144 GLY A O 1
ATOM 626 N N . GLU A 1 84 ? 24.556 -8.513 2.649 1.00 20.22 145 GLU A N 1
ATOM 627 C CA . GLU A 1 84 ? 26.028 -8.537 2.697 1.00 20.28 145 GLU A CA 1
ATOM 628 C C . GLU A 1 84 ? 26.669 -9.566 1.763 1.00 19.33 145 GLU A C 1
ATOM 629 O O . GLU A 1 84 ? 26.268 -10.725 1.713 1.00 19.46 145 GLU A O 1
ATOM 635 N N . TRP A 1 85 ? 27.701 -9.132 1.043 1.00 18.94 146 TRP A N 1
ATOM 636 C CA . TRP A 1 85 ? 28.468 -10.033 0.187 1.00 18.44 146 TRP A CA 1
ATOM 637 C C . TRP A 1 85 ? 29.959 -9.748 0.373 1.00 19.04 146 TRP A C 1
ATOM 638 O O . TRP A 1 85 ? 30.348 -8.662 0.795 1.00 19.52 146 TRP A O 1
ATOM 649 N N . THR A 1 86 ? 30.766 -10.746 0.060 1.00 18.58 147 THR A N 1
ATOM 650 C CA . THR A 1 86 ? 32.235 -10.591 0.133 1.00 18.74 147 THR A CA 1
ATOM 651 C C . THR A 1 86 ? 32.897 -11.393 -0.993 1.00 19.09 147 THR A C 1
ATOM 652 O O . THR A 1 86 ? 32.356 -12.419 -1.453 1.00 18.90 147 THR A O 1
ATOM 656 N N . CYS A 1 87 ? 34.081 -10.941 -1.431 1.00 19.10 148 CYS A N 1
ATOM 657 C CA . CYS A 1 87 ? 34.737 -11.509 -2.601 1.00 19.65 148 CYS A CA 1
ATOM 658 C C . CYS A 1 87 ? 36.213 -11.710 -2.337 1.00 19.49 148 CYS A C 1
ATOM 659 O O . CYS A 1 87 ? 36.837 -10.844 -1.747 1.00 20.22 148 CYS A O 1
ATOM 662 N N . LYS A 1 88 ? 36.734 -12.817 -2.845 1.00 18.70 149 LYS A N 1
ATOM 663 C CA . LYS A 1 88 ? 38.164 -13.157 -2.720 1.00 18.98 149 LYS A CA 1
ATOM 664 C C . LYS A 1 88 ? 38.743 -13.341 -4.104 1.00 19.07 149 LYS A C 1
ATOM 665 O O . LYS A 1 88 ? 38.056 -13.705 -5.035 1.00 18.82 149 LYS A O 1
ATOM 667 N N . PRO A 1 89 ? 40.058 -13.127 -4.251 1.00 19.15 150 PRO A N 1
ATOM 668 C CA . PRO A 1 89 ? 40.640 -13.375 -5.570 1.00 18.77 150 PRO A CA 1
ATOM 669 C C . PRO A 1 89 ? 40.639 -14.840 -5.937 1.00 19.54 150 PRO A C 1
ATOM 670 O O . PRO A 1 89 ? 40.740 -15.708 -5.077 1.00 20.39 150 PRO A O 1
ATOM 674 N N . ILE A 1 90 ? 40.555 -15.108 -7.229 1.00 20.37 151 ILE A N 1
ATOM 675 C CA . ILE A 1 90 ? 40.705 -16.442 -7.754 1.00 22.07 151 ILE A CA 1
ATOM 676 C C . ILE A 1 90 ? 42.153 -16.630 -8.237 1.00 23.47 151 ILE A C 1
ATOM 677 O O . ILE A 1 90 ? 42.670 -15.803 -9.010 1.00 25.50 151 ILE A O 1
ATOM 683 N N . GLU B 1 2 ? 14.807 -26.238 -11.922 1.00 29.15 63 GLU B N 1
ATOM 684 C CA . GLU B 1 2 ? 14.269 -24.922 -11.452 1.00 27.89 63 GLU B CA 1
ATOM 685 C C . GLU B 1 2 ? 13.226 -24.427 -12.461 1.00 26.58 63 GLU B C 1
ATOM 686 O O . GLU B 1 2 ? 13.255 -24.825 -13.637 1.00 27.28 63 GLU B O 1
ATOM 688 N N . GLU B 1 3 ? 12.285 -23.594 -12.008 1.00 24.77 64 GLU B N 1
ATOM 689 C CA . GLU B 1 3 ? 11.236 -23.130 -12.920 1.00 23.03 64 GLU B CA 1
ATOM 690 C C . GLU B 1 3 ? 11.795 -22.149 -13.949 1.00 20.16 64 GLU B C 1
ATOM 691 O O . GLU B 1 3 ? 12.641 -21.320 -13.615 1.00 20.17 64 GLU B O 1
ATOM 697 N N . THR B 1 4 ? 11.257 -22.210 -15.171 1.00 19.32 65 THR B N 1
ATOM 698 C CA . THR B 1 4 ? 11.665 -21.284 -16.232 1.00 18.30 65 THR B CA 1
ATOM 699 C C . THR B 1 4 ? 10.433 -20.681 -16.930 1.00 17.77 65 THR B C 1
ATOM 700 O O . THR B 1 4 ? 9.297 -21.143 -16.740 1.00 19.50 65 THR B O 1
ATOM 704 N N . CYS B 1 5 ? 10.670 -19.648 -17.738 1.00 16.72 66 CYS B N 1
ATOM 705 C CA . CYS B 1 5 ? 9.660 -19.060 -18.603 1.00 17.10 66 CYS B CA 1
ATOM 706 C C . CYS B 1 5 ? 10.232 -19.100 -20.021 1.00 17.45 66 CYS B C 1
ATOM 707 O O . CYS B 1 5 ? 11.368 -18.684 -20.235 1.00 18.02 66 CYS B O 1
ATOM 710 N N . PHE B 1 6 ? 9.435 -19.539 -20.982 1.00 17.99 67 PHE B N 1
ATOM 711 C CA . PHE B 1 6 ? 9.836 -19.422 -22.395 1.00 17.48 67 PHE B CA 1
ATOM 712 C C . PHE B 1 6 ? 9.040 -18.311 -23.052 1.00 16.86 67 PHE B C 1
ATOM 713 O O . PHE B 1 6 ? 7.811 -18.308 -22.995 1.00 16.17 67 PHE B O 1
ATOM 721 N N . ASP B 1 7 ? 9.744 -17.361 -23.672 1.00 17.28 68 ASP B N 1
ATOM 722 C CA . ASP B 1 7 ? 9.080 -16.287 -24.378 1.00 17.52 68 ASP B CA 1
ATOM 723 C C . ASP B 1 7 ? 9.160 -16.606 -25.866 1.00 17.73 68 ASP B C 1
ATOM 724 O O . ASP B 1 7 ? 10.263 -16.579 -26.434 1.00 17.29 68 ASP B O 1
ATOM 729 N N . LYS B 1 8 ? 8.003 -16.890 -26.478 1.00 19.12 69 LYS B N 1
ATOM 730 C CA . LYS B 1 8 ? 7.956 -17.307 -27.893 1.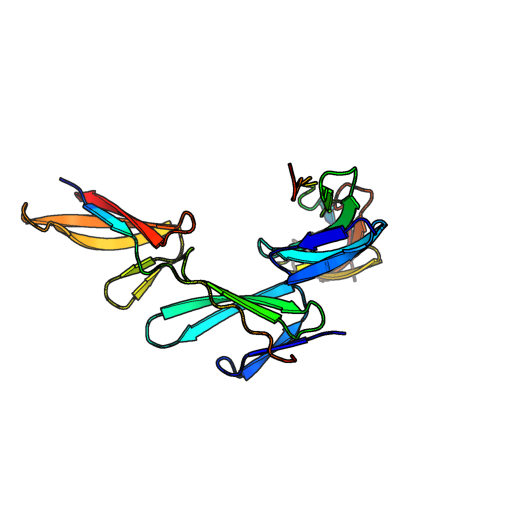00 21.53 69 LYS B CA 1
ATOM 731 C C . LYS B 1 8 ? 8.310 -16.190 -28.862 1.00 21.98 69 LYS B C 1
ATOM 732 O O . LYS B 1 8 ? 8.579 -16.442 -30.053 1.00 22.39 69 LYS B O 1
ATOM 738 N N . TYR B 1 9 ? 8.315 -14.957 -28.366 1.00 22.15 70 TYR B N 1
ATOM 739 C CA . TYR B 1 9 ? 8.663 -13.809 -29.217 1.00 22.70 70 TYR B CA 1
ATOM 740 C C . TYR B 1 9 ? 10.166 -13.579 -29.275 1.00 22.52 70 TYR B C 1
ATOM 741 O O . TYR B 1 9 ? 10.709 -13.286 -30.363 1.00 24.11 70 TYR B O 1
ATOM 750 N N . THR B 1 10 ? 10.861 -13.693 -28.134 1.00 20.72 71 THR B N 1
ATOM 751 C CA . THR B 1 10 ? 12.322 -13.576 -28.142 1.00 20.65 71 THR B CA 1
ATOM 752 C C . THR B 1 10 ? 12.981 -14.912 -28.482 1.00 21.75 71 THR B C 1
ATOM 753 O O . THR B 1 10 ? 14.154 -14.955 -28.845 1.00 22.30 71 THR B O 1
ATOM 757 N N . GLY B 1 11 ? 12.219 -15.996 -28.323 1.00 22.06 72 GLY B N 1
ATOM 758 C CA . GLY B 1 11 ? 12.752 -17.355 -28.485 1.00 22.07 72 GLY B CA 1
ATOM 759 C C . GLY B 1 11 ? 13.650 -17.838 -27.373 1.00 21.49 72 GLY B C 1
ATOM 760 O O . GLY B 1 11 ? 14.269 -18.891 -27.510 1.00 21.45 72 GLY B O 1
ATOM 761 N N . ASN B 1 12 ? 13.726 -17.094 -26.265 1.00 19.91 73 ASN B N 1
ATOM 762 C CA . ASN B 1 12 ? 14.644 -17.432 -25.192 1.00 20.41 73 ASN B CA 1
ATOM 763 C C . ASN B 1 12 ? 13.933 -17.988 -23.979 1.00 19.23 73 ASN B C 1
ATOM 764 O O . ASN B 1 12 ? 12.730 -17.765 -23.793 1.00 19.17 73 ASN B O 1
ATOM 769 N N . THR B 1 13 ? 14.696 -18.744 -23.194 1.00 19.48 74 THR B N 1
ATOM 770 C CA . THR B 1 13 ? 14.223 -19.312 -21.941 1.00 18.68 74 THR B CA 1
ATOM 771 C C . THR B 1 13 ? 14.873 -18.570 -20.775 1.00 18.17 74 THR B C 1
ATOM 772 O O . THR B 1 13 ? 16.089 -18.406 -20.736 1.00 17.99 74 THR B O 1
ATOM 776 N N . TYR B 1 14 ? 14.033 -18.138 -19.831 1.00 17.41 75 TYR B N 1
ATOM 777 C CA . TYR B 1 14 ? 14.444 -17.318 -18.695 1.00 16.98 75 TYR B CA 1
ATOM 778 C C . TYR B 1 14 ? 14.263 -18.042 -17.373 1.00 17.21 75 TYR B C 1
ATOM 779 O O . TYR B 1 14 ? 13.436 -18.963 -17.253 1.00 17.20 75 TYR B O 1
ATOM 788 N N . ARG B 1 15 ? 15.083 -17.645 -16.410 1.00 16.64 76 ARG B N 1
ATOM 789 C CA . ARG B 1 15 ? 14.956 -18.092 -15.019 1.00 17.45 76 ARG B CA 1
ATOM 790 C C . ARG B 1 15 ? 14.032 -17.156 -14.238 1.00 16.77 76 ARG B C 1
ATOM 791 O O . ARG B 1 15 ? 13.859 -15.992 -14.600 1.00 16.73 76 ARG B O 1
ATOM 795 N N . VAL B 1 16 ? 13.443 -17.659 -13.153 1.00 16.67 77 VAL B N 1
ATOM 796 C CA . VAL B 1 16 ? 12.656 -16.822 -12.247 1.00 16.25 77 VAL B CA 1
ATOM 797 C C . VAL B 1 16 ? 13.428 -15.562 -11.838 1.00 15.22 77 VAL B C 1
ATOM 798 O O . VAL B 1 16 ? 14.583 -15.654 -11.380 1.00 16.28 77 VAL B O 1
ATOM 802 N N . GLY B 1 17 ? 12.814 -14.404 -12.066 1.00 14.98 78 GLY B N 1
ATOM 803 C CA . GLY B 1 17 ? 13.403 -13.104 -11.693 1.00 15.36 78 GLY B CA 1
ATOM 804 C C . GLY B 1 17 ? 14.117 -12.394 -12.837 1.00 15.01 78 GLY B C 1
ATOM 805 O O . GLY B 1 17 ? 14.405 -11.185 -12.747 1.00 15.92 78 GLY B O 1
ATOM 806 N N . ASP B 1 18 ? 14.419 -13.121 -13.914 1.00 15.35 79 ASP B N 1
ATOM 807 C CA . ASP B 1 18 ? 15.037 -12.503 -15.088 1.00 15.58 79 ASP B CA 1
ATOM 808 C C . ASP B 1 18 ? 14.138 -11.419 -15.647 1.00 16.61 79 ASP B C 1
ATOM 809 O O . ASP B 1 18 ? 12.918 -11.587 -15.689 1.00 15.70 79 ASP B O 1
ATOM 814 N N . THR B 1 19 ? 14.745 -10.305 -16.040 1.00 16.94 80 THR B N 1
ATOM 815 C CA . THR B 1 19 ? 14.033 -9.245 -16.762 1.00 17.57 80 THR B CA 1
ATOM 816 C C . THR B 1 19 ? 14.683 -9.068 -18.120 1.00 17.74 80 THR B C 1
ATOM 817 O O . THR B 1 19 ? 15.915 -9.231 -18.272 1.00 18.69 80 THR B O 1
ATOM 821 N N . TYR B 1 20 ? 13.884 -8.720 -19.113 1.00 17.32 81 TYR B N 1
ATOM 822 C CA . TYR B 1 20 ? 14.377 -8.618 -20.469 1.00 17.51 81 TYR B CA 1
ATOM 823 C C . TYR B 1 20 ? 13.445 -7.776 -21.325 1.00 18.51 81 TYR B C 1
ATOM 824 O O . TYR B 1 20 ? 12.306 -7.456 -20.927 1.00 17.62 81 TYR B O 1
ATOM 833 N N . GLU B 1 21 ? 13.946 -7.415 -22.504 1.00 18.76 82 GLU B N 1
ATOM 834 C CA . GLU B 1 21 ? 13.152 -6.687 -23.491 1.00 18.87 82 GLU B CA 1
ATOM 835 C C . GLU B 1 21 ? 12.542 -7.624 -24.514 1.00 19.18 82 GLU B C 1
ATOM 836 O O . GLU B 1 21 ? 13.218 -8.514 -25.067 1.00 18.60 82 GLU B O 1
ATOM 842 N N . ARG B 1 22 ? 11.266 -7.391 -24.783 1.00 18.20 83 ARG B N 1
ATOM 843 C CA . ARG B 1 22 ? 10.593 -8.054 -25.845 1.00 20.01 83 ARG B CA 1
ATOM 844 C C . ARG B 1 22 ? 10.171 -7.034 -26.902 1.00 21.31 83 ARG B C 1
ATOM 845 O O . ARG B 1 22 ? 9.123 -6.384 -26.768 1.00 19.52 83 ARG B O 1
ATOM 853 N N . PRO B 1 23 ? 11.016 -6.869 -27.952 1.00 23.82 84 PRO B N 1
ATOM 854 C CA . PRO B 1 23 ? 10.671 -5.960 -29.025 1.00 25.39 84 PRO B CA 1
ATOM 855 C C . PRO B 1 23 ? 9.547 -6.585 -29.831 1.00 27.47 84 PRO B C 1
ATOM 856 O O . PRO B 1 23 ? 9.615 -7.756 -30.210 1.00 28.73 84 PRO B O 1
ATOM 860 N N . LYS B 1 24 ? 8.506 -5.814 -30.076 1.00 28.99 85 LYS B N 1
ATOM 861 C CA . LYS B 1 24 ? 7.413 -6.293 -30.902 1.00 30.97 85 LYS B CA 1
ATOM 862 C C . LYS B 1 24 ? 6.749 -5.093 -31.585 1.00 31.41 85 LYS B C 1
ATOM 863 O O . LYS B 1 24 ? 6.264 -4.201 -30.907 1.00 31.33 85 LYS B O 1
ATOM 869 N N . ASP B 1 25 ? 6.752 -5.052 -32.925 1.00 32.78 86 ASP B N 1
ATOM 870 C CA . ASP B 1 25 ? 6.037 -3.972 -33.654 1.00 33.38 86 ASP B CA 1
ATOM 871 C C . ASP B 1 25 ? 6.269 -2.536 -33.192 1.00 33.69 86 ASP B C 1
ATOM 872 O O . ASP B 1 25 ? 5.333 -1.899 -32.715 1.00 34.82 86 ASP B O 1
ATOM 877 N N . SER B 1 26 ? 7.483 -2.021 -33.327 1.00 33.21 87 SER B N 1
ATOM 878 C CA . SER B 1 26 ? 7.765 -0.609 -32.942 1.00 32.26 87 SER B CA 1
ATOM 879 C C . SER B 1 26 ? 7.603 -0.322 -31.458 1.00 30.58 87 SER B C 1
ATOM 880 O O . SER B 1 26 ? 7.889 0.805 -30.996 1.00 30.17 87 SER B O 1
ATOM 883 N N . MET B 1 27 ? 7.181 -1.345 -30.711 1.00 28.53 88 MET B N 1
ATOM 884 C CA . MET B 1 27 ? 7.136 -1.247 -29.271 1.00 26.00 88 MET B CA 1
ATOM 885 C C . MET B 1 27 ? 8.203 -2.155 -28.656 1.00 23.94 88 MET B C 1
ATOM 886 O O . MET B 1 27 ? 8.614 -3.152 -29.263 1.00 24.68 88 MET B O 1
ATOM 891 N N . ILE B 1 28 ? 8.713 -1.764 -27.507 1.00 21.68 89 ILE B N 1
ATOM 892 C CA . ILE B 1 28 ? 9.554 -2.661 -26.723 1.00 19.44 89 ILE B CA 1
ATOM 893 C C . ILE B 1 28 ? 8.813 -2.860 -25.401 1.00 18.22 89 ILE B C 1
ATOM 894 O O . ILE B 1 28 ? 8.446 -1.897 -24.742 1.00 17.06 89 ILE B O 1
ATOM 899 N N . TRP B 1 29 ? 8.601 -4.130 -25.032 1.00 16.85 90 TRP B N 1
ATOM 900 C CA . TRP B 1 29 ? 7.969 -4.479 -23.756 1.00 16.13 90 TRP B CA 1
ATOM 901 C C . TRP B 1 29 ? 9.024 -4.807 -22.731 1.00 16.52 90 TRP B C 1
ATOM 902 O O . TRP B 1 29 ? 9.980 -5.489 -23.056 1.00 16.32 90 TRP B O 1
ATOM 913 N N . ASP B 1 30 ? 8.864 -4.321 -21.505 1.00 15.28 91 ASP B N 1
ATOM 914 C CA . ASP B 1 30 ? 9.747 -4.699 -20.420 1.00 14.90 91 ASP B CA 1
ATOM 915 C C . ASP B 1 30 ? 9.128 -5.877 -19.701 1.00 14.75 91 ASP B C 1
ATOM 916 O O . ASP B 1 30 ? 8.036 -5.747 -19.118 1.00 14.31 91 ASP B O 1
ATOM 921 N N . CYS B 1 31 ? 9.796 -7.029 -19.789 1.00 13.79 92 CYS B N 1
ATOM 922 C CA . CYS B 1 31 ? 9.229 -8.277 -19.266 1.00 14.43 92 CYS B CA 1
ATOM 923 C C . CYS B 1 31 ? 9.975 -8.835 -18.056 1.00 14.73 92 CYS B C 1
ATOM 924 O O . CYS B 1 31 ? 11.188 -8.565 -17.867 1.00 14.69 92 CYS B O 1
ATOM 927 N N . THR B 1 32 ? 9.251 -9.648 -17.285 1.00 13.98 93 THR B N 1
ATOM 928 C CA . THR B 1 32 ? 9.795 -10.280 -16.094 1.00 13.93 93 THR B CA 1
ATOM 929 C C . THR B 1 32 ? 9.339 -11.734 -16.086 1.00 13.74 93 THR B C 1
ATOM 930 O O . THR B 1 32 ? 8.156 -12.007 -16.210 1.00 14.16 93 THR B O 1
ATOM 934 N N . CYS B 1 33 ? 10.295 -12.639 -15.924 1.00 12.80 94 CYS B N 1
ATOM 935 C CA . CYS B 1 33 ? 9.926 -14.037 -15.650 1.00 13.07 94 CYS B CA 1
ATOM 936 C C . CYS B 1 33 ? 9.550 -14.181 -14.179 1.00 13.29 94 CYS B C 1
ATOM 937 O O . CYS B 1 33 ? 10.385 -14.137 -13.263 1.00 13.64 94 CYS B O 1
ATOM 940 N N . ILE B 1 34 ? 8.248 -14.340 -13.950 1.00 13.05 95 ILE B N 1
ATOM 941 C CA . ILE B 1 34 ? 7.726 -14.434 -12.589 1.00 14.10 95 ILE B CA 1
ATOM 942 C C . ILE B 1 34 ? 7.737 -15.892 -12.128 1.00 14.69 95 ILE B C 1
ATOM 943 O O . ILE B 1 34 ? 8.167 -16.156 -11.008 1.00 14.53 95 ILE B O 1
ATOM 948 N N . GLY B 1 35 ? 7.292 -16.799 -12.988 1.00 15.68 96 GLY B N 1
ATOM 949 C CA . GLY B 1 35 ? 7.297 -18.231 -12.660 1.00 15.96 96 GLY B CA 1
ATOM 950 C C . GLY B 1 35 ? 5.982 -18.598 -11.990 1.00 16.25 96 GLY B C 1
ATOM 951 O O . GLY B 1 35 ? 4.988 -18.819 -12.670 1.00 16.99 96 GLY B O 1
ATOM 952 N N . ALA B 1 36 ? 6.014 -18.653 -10.664 1.00 17.22 97 ALA B N 1
ATOM 953 C CA . ALA B 1 36 ? 4.830 -18.860 -9.801 1.00 17.91 97 ALA B CA 1
ATOM 954 C C . ALA B 1 36 ? 4.169 -20.205 -10.048 1.00 18.63 97 ALA B C 1
ATOM 955 O O . ALA B 1 36 ? 2.980 -20.348 -9.774 1.00 18.97 97 ALA B O 1
ATOM 957 N N . GLY B 1 37 ? 4.914 -21.176 -10.580 1.00 19.42 98 GLY B N 1
ATOM 958 C CA . GLY B 1 37 ? 4.324 -22.471 -10.911 1.00 20.36 98 GLY B CA 1
ATOM 959 C C . GLY B 1 37 ? 3.416 -22.480 -12.140 1.00 21.09 98 GLY B C 1
ATOM 960 O O . GLY B 1 37 ? 2.734 -23.481 -12.426 1.00 21.91 98 GLY B O 1
ATOM 961 N N . ARG B 1 38 ? 3.422 -21.377 -12.881 1.00 20.13 99 ARG B N 1
ATOM 962 C CA . ARG B 1 38 ? 2.591 -21.178 -14.069 1.00 20.33 99 ARG B CA 1
ATOM 963 C C . ARG B 1 38 ? 3.426 -20.775 -15.283 1.00 19.19 99 ARG B C 1
ATOM 964 O O . ARG B 1 38 ? 2.873 -20.440 -16.330 1.00 19.47 99 ARG B O 1
ATOM 972 N N . GLY B 1 39 ? 4.755 -20.779 -15.151 1.00 17.48 100 GLY B N 1
ATOM 973 C CA . GLY B 1 39 ? 5.603 -20.208 -16.201 1.00 18.07 100 GLY B CA 1
ATOM 974 C C . GLY B 1 39 ? 5.148 -18.767 -16.480 1.00 16.46 100 GLY B C 1
ATOM 975 O O . GLY B 1 39 ? 5.094 -18.324 -17.634 1.00 17.04 100 GLY B O 1
ATOM 976 N N . ARG B 1 40 ? 4.809 -18.046 -15.419 1.00 15.21 101 ARG B N 1
ATOM 977 C CA . ARG B 1 40 ? 4.177 -16.726 -15.629 1.00 14.87 101 ARG B CA 1
ATOM 978 C C . ARG B 1 40 ? 5.185 -15.637 -16.038 1.00 14.15 101 ARG B C 1
ATOM 979 O O . ARG B 1 40 ? 6.241 -15.462 -15.404 1.00 14.35 101 ARG B O 1
ATOM 987 N N . ILE B 1 41 ? 4.841 -14.925 -17.109 1.00 15.38 102 ILE B N 1
ATOM 988 C CA . ILE B 1 41 ? 5.617 -13.793 -17.618 1.00 14.60 102 ILE B CA 1
ATOM 989 C C . ILE B 1 41 ? 4.719 -12.574 -17.526 1.00 15.07 102 ILE B C 1
ATOM 990 O O . ILE B 1 41 ? 3.573 -12.630 -17.967 1.00 15.21 102 ILE B O 1
ATOM 995 N N . SER B 1 42 ? 5.235 -11.481 -16.976 1.00 14.07 103 SER B N 1
ATOM 996 C CA . SER B 1 42 ? 4.497 -10.208 -17.012 1.00 14.48 103 SER B CA 1
ATOM 997 C C . SER B 1 42 ? 5.312 -9.228 -17.846 1.00 14.75 103 SER B C 1
ATOM 998 O O . SER B 1 42 ? 6.513 -9.075 -17.625 1.00 14.54 103 SER B O 1
ATOM 1001 N N . CYS B 1 43 ? 4.662 -8.588 -18.809 1.00 13.54 104 CYS B N 1
ATOM 1002 C CA . CYS B 1 43 ? 5.330 -7.579 -19.654 1.00 14.97 104 CYS B CA 1
ATOM 1003 C C . CYS B 1 43 ? 4.586 -6.267 -19.631 1.00 15.99 104 CYS B C 1
ATOM 1004 O O . CYS B 1 43 ? 3.362 -6.242 -19.649 1.00 16.10 104 CYS B O 1
ATOM 1007 N N . THR B 1 44 ? 5.310 -5.157 -19.700 1.00 15.55 105 THR B N 1
ATOM 1008 C CA . THR B 1 44 ? 4.575 -3.882 -19.682 1.00 15.18 105 THR B CA 1
ATOM 1009 C C . THR B 1 44 ? 5.247 -2.824 -20.534 1.00 15.73 105 THR B C 1
ATOM 1010 O O . THR B 1 44 ? 6.472 -2.857 -20.718 1.00 15.17 105 THR B O 1
ATOM 1014 N N . ILE B 1 45 ? 4.431 -1.912 -21.061 1.00 14.91 106 ILE B N 1
ATOM 1015 C CA . ILE B 1 45 ? 4.984 -0.710 -21.697 1.00 15.96 106 ILE B CA 1
ATOM 1016 C C . ILE B 1 45 ? 4.770 0.529 -20.837 1.00 16.84 106 ILE B C 1
ATOM 1017 O O . ILE B 1 45 ? 5.078 1.659 -21.270 1.00 17.33 106 ILE B O 1
ATOM 1022 N N . ALA B 1 46 ? 4.248 0.340 -19.633 1.00 17.18 107 ALA B N 1
ATOM 1023 C CA . ALA B 1 46 ? 3.856 1.490 -18.793 1.00 18.15 107 ALA B CA 1
ATOM 1024 C C . ALA B 1 46 ? 5.035 2.335 -18.334 1.00 18.97 107 ALA B C 1
ATOM 1025 O O . ALA B 1 46 ? 4.840 3.488 -17.942 1.00 19.74 107 ALA B O 1
ATOM 1027 N N . ASN B 1 47 ? 6.230 1.752 -18.357 1.00 19.63 108 ASN B N 1
ATOM 1028 C CA . ASN B 1 47 ? 7.471 2.452 -17.923 1.00 21.39 108 ASN B CA 1
ATOM 1029 C C . ASN B 1 47 ? 8.318 2.948 -19.104 1.00 21.48 108 ASN B C 1
ATOM 1030 O O . ASN B 1 47 ? 9.522 3.247 -18.963 1.00 22.58 108 ASN B O 1
ATOM 1035 N N . ARG B 1 48 ? 7.687 3.009 -20.271 1.00 20.71 109 ARG B N 1
ATOM 1036 C CA . ARG B 1 48 ? 8.295 3.496 -21.500 1.00 21.19 109 ARG B CA 1
ATOM 1037 C C . ARG B 1 48 ? 7.350 4.454 -22.164 1.00 19.73 109 ARG B C 1
ATOM 1038 O O . ARG B 1 48 ? 6.139 4.463 -21.880 1.00 20.31 109 ARG B O 1
ATOM 1046 N N . CYS B 1 49 ? 7.899 5.259 -23.067 1.00 19.60 110 CYS B N 1
ATOM 1047 C CA . CYS B 1 49 ? 7.090 6.133 -23.908 1.00 19.11 110 CYS B CA 1
ATOM 1048 C C . CYS B 1 49 ? 7.215 5.687 -25.363 1.00 19.66 110 CYS B C 1
ATOM 1049 O O . CYS B 1 49 ? 8.318 5.480 -25.870 1.00 23.51 110 CYS B O 1
ATOM 1052 N N . HIS B 1 50 ? 6.096 5.427 -25.983 1.00 17.71 111 HIS B N 1
ATOM 1053 C CA . HIS B 1 50 ? 6.075 5.024 -27.364 1.00 17.18 111 HIS B CA 1
ATOM 1054 C C . HIS B 1 50 ? 5.477 6.176 -28.137 1.00 16.69 111 HIS B C 1
ATOM 1055 O O . HIS B 1 50 ? 4.274 6.381 -28.128 1.00 17.63 111 HIS B O 1
ATOM 1062 N N . GLU B 1 51 ? 6.351 6.955 -28.759 1.00 16.63 112 GLU B N 1
ATOM 1063 C CA . GLU B 1 51 ? 5.933 8.134 -29.512 1.00 16.73 112 GLU B CA 1
ATOM 1064 C C . GLU B 1 51 ? 6.674 8.201 -30.822 1.00 17.04 112 GLU B C 1
ATOM 1065 O O . GLU B 1 51 ? 7.869 7.949 -30.881 1.00 15.88 112 GLU B O 1
ATOM 1071 N N . GLY B 1 52 ? 5.948 8.558 -31.872 1.00 17.34 113 GLY B N 1
ATOM 1072 C CA . GLY B 1 52 ? 6.570 8.699 -33.177 1.00 17.88 113 GLY B CA 1
ATOM 1073 C C . GLY B 1 52 ? 7.118 7.416 -33.758 1.00 18.69 113 GLY B C 1
ATOM 1074 O O . GLY B 1 52 ? 7.996 7.449 -34.636 1.00 20.49 113 GLY B O 1
ATOM 1075 N N . GLY B 1 53 ? 6.585 6.289 -33.292 1.00 17.72 114 GLY B N 1
ATOM 1076 C CA . GLY B 1 53 ? 7.021 4.966 -33.700 1.00 17.78 114 GLY B CA 1
ATOM 1077 C C . GLY B 1 53 ? 8.350 4.536 -33.086 1.00 18.05 114 GLY B C 1
ATOM 1078 O O . GLY B 1 53 ? 8.918 3.517 -33.486 1.00 19.28 114 GLY B O 1
ATOM 1079 N N . GLN B 1 54 ? 8.807 5.286 -32.088 1.00 18.13 115 GLN B N 1
ATOM 1080 C CA . GLN B 1 54 ? 10.031 4.977 -31.340 1.00 18.63 115 GLN B CA 1
ATOM 1081 C C . GLN B 1 54 ? 9.691 4.561 -29.919 1.00 19.33 115 GLN B C 1
ATOM 1082 O O . GLN B 1 54 ? 8.649 4.947 -29.418 1.00 19.62 115 GLN B O 1
ATOM 1088 N N . SER B 1 55 ? 10.566 3.756 -29.311 1.00 19.01 116 SER B N 1
ATOM 1089 C CA . SER B 1 55 ? 10.434 3.314 -27.916 1.00 19.54 116 SER B CA 1
ATOM 1090 C C . SER B 1 55 ? 11.470 4.037 -27.056 1.00 19.88 116 SER B C 1
ATOM 1091 O O . SER B 1 55 ? 12.687 3.937 -27.282 1.00 22.05 116 SER B O 1
ATOM 1094 N N . TYR B 1 56 ? 10.995 4.815 -26.113 1.00 19.16 117 TYR B N 1
ATOM 1095 C CA . TYR B 1 56 ? 11.882 5.560 -25.253 1.00 19.88 117 TYR B CA 1
ATOM 1096 C C . TYR B 1 56 ? 11.815 5.060 -23.836 1.00 20.49 117 TYR B C 1
ATOM 1097 O O . TYR B 1 56 ? 10.724 4.857 -23.284 1.00 20.89 117 TYR B O 1
ATOM 1106 N N . LYS B 1 57 ? 12.995 4.854 -23.261 1.00 20.42 118 LYS B N 1
ATOM 1107 C CA . LYS B 1 57 ? 13.163 4.628 -21.831 1.00 21.28 118 LYS B CA 1
ATOM 1108 C C . LYS B 1 57 ? 13.007 5.916 -21.019 1.00 21.69 118 LYS B C 1
ATOM 1109 O O . LYS B 1 57 ? 13.160 7.033 -21.552 1.00 20.92 118 LYS B O 1
ATOM 1115 N N . ILE B 1 58 ? 12.669 5.758 -19.741 1.00 22.60 119 ILE B N 1
ATOM 1116 C CA . ILE B 1 58 ? 12.659 6.875 -18.786 1.00 22.69 119 ILE B CA 1
ATOM 1117 C C . ILE B 1 58 ? 13.991 7.643 -18.863 1.00 23.99 119 ILE B C 1
ATOM 1118 O O . ILE B 1 58 ? 15.068 7.044 -18.818 1.00 22.96 119 ILE B O 1
ATOM 1123 N N . GLY B 1 59 ? 13.902 8.961 -19.027 1.00 24.19 120 GLY B N 1
ATOM 1124 C CA . GLY B 1 59 ? 15.094 9.776 -19.234 1.00 25.43 120 GLY B CA 1
ATOM 1125 C C . GLY B 1 59 ? 15.498 10.028 -20.675 1.00 25.86 120 GLY B C 1
ATOM 1126 O O . GLY B 1 59 ? 16.242 10.980 -20.947 1.00 26.39 120 GLY B O 1
ATOM 1127 N N . ASP B 1 60 ? 15.026 9.205 -21.614 1.00 26.03 121 ASP B N 1
ATOM 1128 C CA . ASP B 1 60 ? 15.285 9.469 -23.036 1.00 26.27 121 ASP B CA 1
ATOM 1129 C C . ASP B 1 60 ? 14.572 10.737 -23.498 1.00 26.45 121 ASP B C 1
ATOM 1130 O O . ASP B 1 60 ? 13.470 11.042 -23.030 1.00 25.77 121 ASP B O 1
ATOM 1135 N N . THR B 1 61 ? 15.186 11.456 -24.437 1.00 27.20 122 THR B N 1
ATOM 1136 C CA . THR B 1 61 ? 14.599 12.670 -24.983 1.00 28.13 122 THR B CA 1
ATOM 1137 C C . THR B 1 61 ? 14.405 12.575 -26.494 1.00 28.11 122 THR B C 1
ATOM 1138 O O . THR B 1 61 ? 15.031 11.748 -27.163 1.00 28.80 122 THR B O 1
ATOM 1142 N N . TRP B 1 62 ? 13.521 13.421 -27.009 1.00 28.65 123 TRP B N 1
ATOM 1143 C CA . TRP B 1 62 ? 13.315 13.584 -28.448 1.00 28.84 123 TRP B CA 1
ATOM 1144 C C . TRP B 1 62 ? 12.803 14.995 -28.718 1.00 29.58 123 TRP B C 1
ATOM 1145 O O . TRP B 1 62 ? 12.463 15.726 -27.771 1.00 28.83 123 TRP B O 1
ATOM 1156 N N . ARG B 1 63 ? 12.763 15.383 -29.997 1.00 30.63 124 ARG B N 1
ATOM 1157 C CA . ARG B 1 63 ? 12.267 16.706 -30.392 1.00 31.88 124 ARG B CA 1
ATOM 1158 C C . ARG B 1 63 ? 11.011 16.632 -31.274 1.00 33.18 124 ARG B C 1
ATOM 1159 O O . ARG B 1 63 ? 10.829 15.680 -32.033 1.00 33.81 124 ARG B O 1
ATOM 1161 N N . ARG B 1 64 ? 10.124 17.608 -31.122 1.00 34.44 125 ARG B N 1
ATOM 1162 C CA . ARG B 1 64 ? 8.900 17.700 -31.925 1.00 36.34 125 ARG B CA 1
ATOM 1163 C C . ARG B 1 64 ? 8.401 19.147 -31.955 1.00 37.22 125 ARG B C 1
ATOM 1164 O O . ARG B 1 64 ? 8.561 19.871 -30.972 1.00 36.90 125 ARG B O 1
ATOM 1172 N N . PRO B 1 65 ? 7.810 19.587 -33.088 1.00 38.37 126 PRO B N 1
ATOM 1173 C CA . PRO B 1 65 ? 7.251 20.943 -33.162 1.00 38.74 126 PRO B CA 1
ATOM 1174 C C . PRO B 1 65 ? 6.021 21.161 -32.272 1.00 39.76 126 PRO B C 1
ATOM 1175 O O . PRO B 1 65 ? 5.259 20.222 -32.026 1.00 39.42 126 PRO B O 1
ATOM 1179 N N . HIS B 1 66 ? 5.836 22.392 -31.790 1.00 40.32 127 HIS B N 1
ATOM 1180 C CA . HIS B 1 66 ? 4.647 22.757 -31.013 1.00 41.97 127 HIS B CA 1
ATOM 1181 C C . HIS B 1 66 ? 3.376 22.788 -31.895 1.00 43.26 127 HIS B C 1
ATOM 1182 O O . HIS B 1 66 ? 3.412 23.290 -33.022 1.00 43.74 127 HIS B O 1
ATOM 1189 N N . GLU B 1 67 ? 2.271 22.247 -31.373 1.00 44.54 128 GLU B N 1
ATOM 1190 C CA . GLU B 1 67 ? 1.006 22.134 -32.117 1.00 46.47 128 GLU B CA 1
ATOM 1191 C C . GLU B 1 67 ? 0.462 23.454 -32.666 1.00 47.02 128 GLU B C 1
ATOM 1192 O O . GLU B 1 67 ? -0.096 23.482 -33.764 1.00 47.35 128 GLU B O 1
ATOM 1198 N N . THR B 1 68 ? 0.604 24.529 -31.890 1.00 47.50 129 THR B N 1
ATOM 1199 C CA . THR B 1 68 ? 0.113 25.853 -32.273 1.00 47.85 129 THR B CA 1
ATOM 1200 C C . THR B 1 68 ? 1.266 26.838 -32.533 1.00 48.10 129 THR B C 1
ATOM 1201 O O . THR B 1 68 ? 1.392 27.383 -33.631 1.00 48.16 129 THR B O 1
ATOM 1203 N N . GLY B 1 69 ? 2.121 27.030 -31.529 1.00 47.92 130 GLY B N 1
ATOM 1204 C CA . GLY B 1 69 ? 3.141 28.080 -31.536 1.00 47.57 130 GLY B CA 1
ATOM 1205 C C . GLY B 1 69 ? 4.237 28.040 -32.590 1.00 47.15 130 GLY B C 1
ATOM 1206 O O . GLY B 1 69 ? 4.868 29.066 -32.856 1.00 47.54 130 GLY B O 1
ATOM 1207 N N . GLY B 1 70 ? 4.487 26.868 -33.171 1.00 46.73 131 GLY B N 1
ATOM 1208 C CA . GLY B 1 70 ? 5.518 26.716 -34.209 1.00 45.48 131 GLY B CA 1
ATOM 1209 C C . GLY B 1 70 ? 6.952 27.069 -33.822 1.00 44.58 131 GLY B C 1
ATOM 1210 O O . GLY B 1 70 ? 7.617 27.848 -34.515 1.00 45.16 131 GLY B O 1
ATOM 1211 N N . TYR B 1 71 ? 7.407 26.520 -32.694 1.00 42.79 132 TYR B N 1
ATOM 1212 C CA . TYR B 1 71 ? 8.826 26.480 -32.278 1.00 40.34 132 TYR B CA 1
ATOM 1213 C C . TYR B 1 71 ? 9.067 25.020 -31.897 1.00 39.05 132 TYR B C 1
ATOM 1214 O O . TYR B 1 71 ? 8.102 24.271 -31.694 1.00 39.58 132 TYR B O 1
ATOM 1223 N N . MET B 1 72 ? 10.327 24.619 -31.782 1.00 36.89 133 MET B N 1
ATOM 1224 C CA . MET B 1 72 ? 10.640 23.235 -31.425 1.00 35.24 133 MET B CA 1
ATOM 1225 C C . MET B 1 72 ? 10.502 22.981 -29.915 1.00 33.52 133 MET B C 1
ATOM 1226 O O . MET B 1 72 ? 10.798 23.864 -29.108 1.00 32.11 133 MET B O 1
ATOM 1231 N N . LEU B 1 73 ? 10.037 21.781 -29.565 1.00 31.68 134 LEU B N 1
ATOM 1232 C CA . LEU B 1 73 ? 9.982 21.282 -28.176 1.00 30.23 134 LEU B CA 1
ATOM 1233 C C . LEU B 1 73 ? 10.981 20.165 -27.973 1.00 29.35 134 LEU B C 1
ATOM 1234 O O . LEU B 1 73 ? 11.289 19.418 -28.912 1.00 28.96 134 LEU B O 1
ATOM 1239 N N . GLU B 1 74 ? 11.506 20.056 -26.752 1.00 27.76 135 GLU B N 1
ATOM 1240 C CA . GLU B 1 74 ? 12.260 18.882 -26.360 1.00 26.77 135 GLU B CA 1
ATOM 1241 C C . GLU B 1 74 ? 11.475 18.120 -25.301 1.00 25.82 135 GLU B C 1
ATOM 1242 O O . GLU B 1 74 ? 11.087 18.663 -24.258 1.00 24.60 135 GLU B O 1
ATOM 1248 N N . CYS B 1 75 ? 11.256 16.844 -25.585 1.00 25.46 136 CYS B N 1
ATOM 1249 C CA . CYS B 1 75 ? 10.454 15.988 -24.754 1.00 24.53 136 CYS B CA 1
ATOM 1250 C C . CYS B 1 75 ? 11.332 14.972 -24.024 1.00 23.29 136 CYS B C 1
ATOM 1251 O O . CYS B 1 75 ? 12.392 14.582 -24.488 1.00 23.52 136 CYS B O 1
ATOM 1254 N N . VAL B 1 76 ? 10.886 14.564 -22.853 1.00 22.23 137 VAL B N 1
ATOM 1255 C CA . VAL B 1 76 ? 11.582 13.561 -22.086 1.00 22.18 137 VAL B CA 1
ATOM 1256 C C . VAL B 1 76 ? 10.541 12.575 -21.597 1.00 20.72 137 VAL B C 1
ATOM 1257 O O . VAL B 1 76 ? 9.388 12.954 -21.339 1.00 20.30 137 VAL B O 1
ATOM 1261 N N . CYS B 1 77 ? 10.940 11.307 -21.511 1.00 20.86 138 CYS B N 1
ATOM 1262 C CA . CYS B 1 77 ? 10.071 10.246 -20.993 1.00 21.23 138 CYS B CA 1
ATOM 1263 C C . CYS B 1 77 ? 10.217 10.129 -19.467 1.00 21.67 138 CYS B C 1
ATOM 1264 O O . CYS B 1 77 ? 11.311 9.878 -18.957 1.00 22.73 138 CYS B O 1
ATOM 1267 N N . LEU B 1 78 ? 9.114 10.367 -18.757 1.00 21.20 139 LEU B N 1
ATOM 1268 C CA . LEU B 1 78 ? 9.058 10.246 -17.285 1.00 21.47 139 LEU B CA 1
ATOM 1269 C C . LEU B 1 78 ? 8.593 8.847 -16.888 1.00 22.15 139 LEU B C 1
ATOM 1270 O O . LEU B 1 78 ? 9.024 8.310 -15.854 1.00 22.20 139 LEU B O 1
ATOM 1275 N N . GLY B 1 79 ? 7.685 8.278 -17.688 1.00 21.44 140 GLY B N 1
ATOM 1276 C CA . GLY B 1 79 ? 7.145 6.957 -17.396 1.00 21.91 140 GLY B CA 1
ATOM 1277 C C . GLY B 1 79 ? 6.100 7.049 -16.314 1.00 22.18 140 GLY B C 1
ATOM 1278 O O . GLY B 1 79 ? 4.909 7.242 -16.601 1.00 21.41 140 GLY B O 1
ATOM 1279 N N . ASN B 1 80 ? 6.538 6.908 -15.054 1.00 23.04 141 ASN B N 1
ATOM 1280 C CA . ASN B 1 80 ? 5.614 6.947 -13.900 1.00 23.74 141 ASN B CA 1
ATOM 1281 C C . ASN B 1 80 ? 4.457 5.918 -13.959 1.00 23.13 141 ASN B C 1
ATOM 1282 O O . ASN B 1 80 ? 3.362 6.168 -13.464 1.00 24.49 141 ASN B O 1
ATOM 1287 N N . GLY B 1 81 ? 4.711 4.773 -14.586 1.00 23.64 142 GLY B N 1
ATOM 1288 C CA . GLY B 1 81 ? 3.726 3.690 -14.766 1.00 22.99 142 GLY B CA 1
ATOM 1289 C C . GLY B 1 81 ? 2.543 4.064 -15.641 1.00 22.31 142 GLY B C 1
ATOM 1290 O O . GLY B 1 81 ? 1.498 3.406 -15.622 1.00 22.72 142 GLY B O 1
ATOM 1291 N N . LYS B 1 82 ? 2.690 5.159 -16.393 1.00 20.86 143 LYS B N 1
ATOM 1292 C CA . LYS B 1 82 ? 1.611 5.590 -17.285 1.00 20.56 143 LYS B CA 1
ATOM 1293 C C . LYS B 1 82 ? 2.113 6.192 -18.581 1.00 19.41 143 LYS B C 1
ATOM 1294 O O . LYS B 1 82 ? 1.413 6.981 -19.237 1.00 19.39 143 LYS B O 1
ATOM 1300 N N . GLY B 1 83 ? 3.309 5.808 -18.977 1.00 18.98 144 GLY B N 1
ATOM 1301 C CA . GLY B 1 83 ? 3.781 6.182 -20.304 1.00 18.77 144 GLY B CA 1
ATOM 1302 C C . GLY B 1 83 ? 3.958 7.685 -20.395 1.00 19.53 144 GLY B C 1
ATOM 1303 O O . GLY B 1 83 ? 3.861 8.268 -21.480 1.00 18.05 144 GLY B O 1
ATOM 1304 N N . GLU B 1 84 ? 4.223 8.310 -19.250 1.00 18.14 145 GLU B N 1
ATOM 1305 C CA . GLU B 1 84 ? 4.154 9.766 -19.183 1.00 19.10 145 GLU B CA 1
ATOM 1306 C C . GLU B 1 84 ? 5.336 10.459 -19.827 1.00 18.33 145 GLU B C 1
ATOM 1307 O O . GLU B 1 84 ? 6.486 10.108 -19.605 1.00 18.39 145 GLU B O 1
ATOM 1313 N N . TRP B 1 85 ? 5.044 11.507 -20.601 1.00 19.32 146 TRP B N 1
ATOM 1314 C CA . TRP B 1 85 ? 6.106 12.336 -21.137 1.00 18.88 146 TRP B CA 1
ATOM 1315 C C . TRP B 1 85 ? 5.714 13.810 -21.064 1.00 19.33 146 TRP B C 1
ATOM 1316 O O . TRP B 1 85 ? 4.527 14.159 -20.933 1.00 19.42 146 TRP B O 1
ATOM 1327 N N . THR B 1 86 ? 6.735 14.648 -21.136 1.00 21.03 147 THR B N 1
ATOM 1328 C CA . THR B 1 86 ? 6.529 16.096 -21.101 1.00 22.19 147 THR B CA 1
ATOM 1329 C C . THR B 1 86 ? 7.579 16.823 -21.907 1.00 22.47 147 THR B C 1
ATOM 1330 O O . THR B 1 86 ? 8.724 16.365 -22.003 1.00 22.52 147 THR B O 1
ATOM 1334 N N . CYS B 1 87 ? 7.206 17.978 -22.480 1.00 22.13 148 CYS B N 1
ATOM 1335 C CA . CYS B 1 87 ? 8.102 18.685 -23.398 1.00 23.22 148 CYS B CA 1
ATOM 1336 C C . CYS B 1 87 ? 8.148 20.160 -23.032 1.00 22.87 148 CYS B C 1
ATOM 1337 O O . CYS B 1 87 ? 7.133 20.725 -22.661 1.00 23.93 148 CYS B O 1
ATOM 1340 N N . LYS B 1 88 ? 9.321 20.746 -23.192 1.00 23.31 149 LYS B N 1
ATOM 1341 C CA . LYS B 1 88 ? 9.501 22.184 -22.998 1.00 24.06 149 LYS B CA 1
ATOM 1342 C C . LYS B 1 88 ? 10.029 22.771 -24.285 1.00 24.18 149 LYS B C 1
ATOM 1343 O O . LYS B 1 88 ? 10.726 22.093 -25.041 1.00 25.26 149 LYS B O 1
ATOM 1345 N N . PRO B 1 89 ? 9.748 24.060 -24.529 1.00 24.27 150 PRO B N 1
ATOM 1346 C CA . PRO B 1 89 ? 10.334 24.688 -25.714 1.00 25.11 150 PRO B CA 1
ATOM 1347 C C . PRO B 1 89 ? 11.882 24.710 -25.689 1.00 25.92 150 PRO B C 1
ATOM 1348 O O . PRO B 1 89 ? 12.506 24.815 -24.622 1.00 25.50 150 PRO B O 1
ATOM 1352 N N . ILE B 1 90 ? 12.478 24.610 -26.868 1.00 27.51 151 ILE B N 1
ATOM 1353 C CA . ILE B 1 90 ? 13.923 24.774 -27.035 1.00 29.44 151 ILE B CA 1
ATOM 1354 C C . ILE B 1 90 ? 14.181 26.217 -27.473 1.00 30.27 151 ILE B C 1
ATOM 1355 O O . ILE B 1 90 ? 13.537 26.692 -28.406 1.00 31.11 151 ILE B O 1
ATOM 1364 N N . THR C 2 2 ? 42.871 -6.557 -2.018 1.00 25.01 560 THR C N 1
ATOM 1365 C CA . THR C 2 2 ? 42.843 -7.479 -3.155 1.00 23.92 560 THR C CA 1
ATOM 1366 C C . THR C 2 2 ? 41.447 -8.059 -3.395 1.00 23.97 560 THR C C 1
ATOM 1367 O O . THR C 2 2 ? 41.196 -8.636 -4.449 1.00 23.62 560 THR C O 1
ATOM 1371 N N . GLY C 2 3 ? 40.571 -7.969 -2.396 1.00 23.87 561 GLY C N 1
ATOM 1372 C CA . GLY C 2 3 ? 39.192 -8.484 -2.547 1.00 25.06 561 GLY C CA 1
ATOM 1373 C C . GLY C 2 3 ? 38.225 -7.336 -2.681 1.00 26.19 561 GLY C C 1
ATOM 1374 O O . GLY C 2 3 ? 38.618 -6.246 -3.078 1.00 26.59 561 GLY C O 1
ATOM 1375 N N . MET C 2 4 ? 36.960 -7.578 -2.321 1.00 26.37 562 MET C N 1
ATOM 1376 C CA . MET C 2 4 ? 35.934 -6.552 -2.355 1.00 26.83 562 MET C CA 1
ATOM 1377 C C . MET C 2 4 ? 34.790 -7.050 -1.491 1.00 25.92 562 MET C C 1
ATOM 1378 O O . MET C 2 4 ? 34.585 -8.260 -1.361 1.00 26.17 562 MET C O 1
ATOM 1383 N N . SER C 2 5 ? 34.089 -6.117 -0.864 1.00 25.62 563 SER C N 1
ATOM 1384 C CA . SER C 2 5 ? 32.912 -6.449 -0.061 1.00 25.90 563 SER C CA 1
ATOM 1385 C C . SER C 2 5 ? 31.912 -5.292 -0.123 1.00 24.61 563 SER C C 1
ATOM 1386 O O . SER C 2 5 ? 32.257 -4.174 -0.498 1.00 25.11 563 SER C O 1
ATOM 1389 N N . GLY C 2 6 ? 30.657 -5.566 0.220 1.00 23.66 564 GLY C N 1
ATOM 1390 C CA . GLY C 2 6 ? 29.648 -4.523 0.184 1.00 22.15 564 GLY C CA 1
ATOM 1391 C C . GLY C 2 6 ? 28.335 -5.026 0.724 1.00 21.91 564 GLY C C 1
ATOM 1392 O O . GLY C 2 6 ? 28.229 -6.173 1.189 1.00 21.73 564 GLY C O 1
ATOM 1393 N N . PHE C 2 7 ? 27.336 -4.154 0.631 1.00 21.27 565 PHE C N 1
ATOM 1394 C CA . PHE C 2 7 ? 25.970 -4.456 1.061 1.00 21.43 565 PHE C CA 1
ATOM 1395 C C . PHE C 2 7 ? 25.017 -4.116 -0.070 1.00 21.41 565 PHE C C 1
ATOM 1396 O O . PHE C 2 7 ? 25.072 -3.012 -0.628 1.00 22.48 565 PHE C O 1
ATOM 1404 N N . SER C 2 8 ? 24.120 -5.042 -0.386 1.00 20.60 566 SER C N 1
ATOM 1405 C CA . SER C 2 8 ? 23.096 -4.777 -1.411 1.00 20.15 566 SER C CA 1
ATOM 1406 C C . SER C 2 8 ? 21.943 -3.980 -0.799 1.00 19.39 566 SER C C 1
ATOM 1407 O O . SER C 2 8 ? 21.889 -3.785 0.402 1.00 20.07 566 SER C O 1
ATOM 1410 N N . GLU C 2 9 ? 21.030 -3.542 -1.650 1.00 19.62 567 GLU C N 1
ATOM 1411 C CA . GLU C 2 9 ? 19.845 -2.793 -1.218 1.00 18.95 567 GLU C CA 1
ATOM 1412 C C . GLU C 2 9 ? 19.120 -3.619 -0.161 1.00 18.49 567 GLU C C 1
ATOM 1413 O O . GLU C 2 9 ? 18.944 -4.836 -0.342 1.00 18.21 567 GLU C O 1
ATOM 1419 N N . THR C 2 10 ? 18.735 -2.975 0.941 1.00 17.60 568 THR C N 1
ATOM 1420 C CA . THR C 2 10 ? 18.179 -3.683 2.108 1.00 16.79 568 THR C CA 1
ATOM 1421 C C . THR C 2 10 ? 16.810 -3.064 2.412 1.00 16.49 568 THR C C 1
ATOM 1422 O O . THR C 2 10 ? 16.731 -1.979 2.964 1.00 16.01 568 THR C O 1
ATOM 1426 N N . VAL C 2 11 ? 15.754 -3.777 2.055 1.00 15.69 569 VAL C N 1
ATOM 1427 C CA . VAL C 2 11 ? 14.384 -3.211 2.114 1.00 15.07 569 VAL C CA 1
ATOM 1428 C C . VAL C 2 11 ? 13.435 -4.298 2.602 1.00 15.14 569 VAL C C 1
ATOM 1429 O O . VAL C 2 11 ? 13.608 -5.476 2.235 1.00 15.63 569 VAL C O 1
ATOM 1433 N N . THR C 2 12 ? 12.436 -3.911 3.404 1.00 15.05 570 THR C N 1
ATOM 1434 C CA . THR C 2 12 ? 11.350 -4.832 3.819 1.00 15.87 570 THR C CA 1
ATOM 1435 C C . THR C 2 12 ? 10.032 -4.113 3.610 1.00 16.13 570 THR C C 1
ATOM 1436 O O . THR C 2 12 ? 9.885 -2.932 3.992 1.00 15.61 570 THR C O 1
ATOM 1440 N N . ILE C 2 13 ? 9.100 -4.804 2.947 1.00 15.54 571 ILE C N 1
ATOM 1441 C CA . ILE C 2 13 ? 7.813 -4.185 2.575 1.00 15.82 571 ILE C CA 1
ATOM 1442 C C . ILE C 2 13 ? 6.725 -4.971 3.288 1.00 16.35 571 ILE C C 1
ATOM 1443 O O . ILE C 2 13 ? 6.754 -6.197 3.292 1.00 17.16 571 ILE C O 1
ATOM 1448 N N . VAL C 2 14 ? 5.759 -4.268 3.890 1.00 16.03 572 VAL C N 1
ATOM 1449 C CA . VAL C 2 14 ? 4.641 -4.957 4.521 1.00 15.52 572 VAL C CA 1
ATOM 1450 C C . VAL C 2 14 ? 3.358 -4.469 3.834 1.00 15.37 572 VAL C C 1
ATOM 1451 O O . VAL C 2 14 ? 3.122 -3.267 3.756 1.00 15.16 572 VAL C O 1
ATOM 1455 N N . GLU C 2 15 ? 2.560 -5.402 3.309 1.00 14.57 573 GLU C N 1
ATOM 1456 C CA A GLU C 2 15 ? 1.330 -5.022 2.609 0.50 15.11 573 GLU C CA 1
ATOM 1457 C CA B GLU C 2 15 ? 1.344 -5.059 2.575 0.50 14.99 573 GLU C CA 1
ATOM 1458 C C . GLU C 2 15 ? 0.166 -5.713 3.268 1.00 15.55 573 GLU C C 1
ATOM 1459 O O . GLU C 2 15 ? 0.179 -6.933 3.450 1.00 14.90 573 GLU C O 1
ATOM 1470 N N . ASP C 2 16 ? -0.844 -4.922 3.616 1.00 15.45 574 ASP C N 1
ATOM 1471 C CA . ASP C 2 16 ? -2.108 -5.504 4.122 1.00 17.23 574 ASP C CA 1
ATOM 1472 C C . ASP C 2 16 ? -3.047 -5.598 2.938 1.00 17.23 574 ASP C C 1
ATOM 1473 O O . ASP C 2 16 ? -3.642 -4.598 2.520 1.00 18.71 574 ASP C O 1
ATOM 1478 N N . THR C 2 17 ? -3.141 -6.795 2.376 1.00 18.12 575 THR C N 1
ATOM 1479 C CA . THR C 2 17 ? -3.928 -7.024 1.174 1.00 19.69 575 THR C CA 1
ATOM 1480 C C . THR C 2 17 ? -5.442 -6.934 1.472 1.00 20.86 575 THR C C 1
ATOM 1481 O O . THR C 2 17 ? -6.263 -6.739 0.567 1.00 22.09 575 THR C O 1
ATOM 1485 N N . ARG C 2 18 ? -5.812 -7.043 2.742 1.00 21.47 576 ARG C N 1
ATOM 1486 C CA . ARG C 2 18 ? -7.201 -6.777 3.179 1.00 22.12 576 ARG C CA 1
ATOM 1487 C C . ARG C 2 18 ? -7.188 -5.826 4.379 1.00 21.84 576 ARG C C 1
ATOM 1488 O O . ARG C 2 18 ? -7.219 -6.261 5.526 1.00 22.87 576 ARG C O 1
ATOM 1496 N N . PRO C 2 19 ? -7.161 -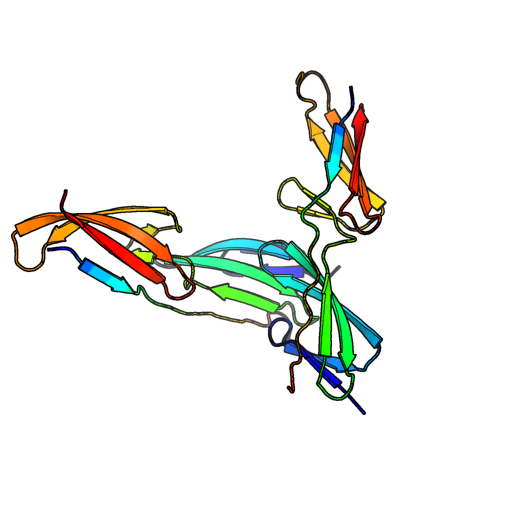4.533 4.135 1.00 22.06 577 PRO C N 1
ATOM 1497 C CA . PRO C 2 19 ? -6.807 -3.576 5.179 1.00 22.92 577 PRO C CA 1
ATOM 1498 C C . PRO C 2 19 ? -7.778 -3.525 6.348 1.00 23.69 577 PRO C C 1
ATOM 1499 O O . PRO C 2 19 ? -8.921 -3.766 6.160 1.00 25.53 577 PRO C O 1
ATOM 1507 N N . THR D 2 2 ? 2.994 26.836 -23.557 1.00 29.94 560 THR D N 1
ATOM 1508 C CA . THR D 2 2 ? 4.058 26.778 -24.534 1.00 29.35 560 THR D CA 1
ATOM 1509 C C . THR D 2 2 ? 4.647 25.380 -24.667 1.00 29.05 560 THR D C 1
ATOM 1510 O O . THR D 2 2 ? 5.302 25.077 -25.656 1.00 29.92 560 THR D O 1
ATOM 1514 N N . GLY D 2 3 ? 4.431 24.541 -23.665 1.00 28.32 561 GLY D N 1
ATOM 1515 C CA . GLY D 2 3 ? 4.959 23.183 -23.712 1.00 28.02 561 GLY D CA 1
ATOM 1516 C C . GLY D 2 3 ? 3.896 22.193 -24.158 1.00 28.18 561 GLY D C 1
ATOM 1517 O O . GLY D 2 3 ? 2.845 22.585 -24.711 1.00 28.45 561 GLY D O 1
ATOM 1518 N N . MET D 2 4 ? 4.182 20.907 -23.955 1.00 27.43 562 MET D N 1
ATOM 1519 C CA . MET D 2 4 ? 3.253 19.831 -24.265 1.00 27.01 562 MET D CA 1
ATOM 1520 C C . MET D 2 4 ? 3.577 18.665 -23.343 1.00 26.27 562 MET D C 1
ATOM 1521 O O . MET D 2 4 ? 4.744 18.459 -22.974 1.00 26.14 562 MET D O 1
ATOM 1526 N N . SER D 2 5 ? 2.539 17.914 -23.008 1.00 25.30 563 SER D N 1
ATOM 1527 C CA . SER D 2 5 ? 2.674 16.686 -22.227 1.00 24.54 563 SER D CA 1
ATOM 1528 C C . SER D 2 5 ? 1.644 15.677 -22.707 1.00 23.29 563 SER D C 1
ATOM 1529 O O . SER D 2 5 ? 0.718 16.020 -23.437 1.00 23.32 563 SER D O 1
ATOM 1532 N N . GLY D 2 6 ? 1.792 14.421 -22.289 1.00 21.87 564 GLY D N 1
ATOM 1533 C CA . GLY D 2 6 ? 0.793 13.423 -22.600 1.00 20.43 564 GLY D CA 1
ATOM 1534 C C . GLY D 2 6 ? 1.222 12.070 -22.059 1.00 20.66 564 GLY D C 1
ATOM 1535 O O . GLY D 2 6 ? 2.195 11.979 -21.319 1.00 20.47 564 GLY D O 1
ATOM 1536 N N . PHE D 2 7 ? 0.484 11.040 -22.447 1.00 19.88 565 PHE D N 1
ATOM 1537 C CA . PHE D 2 7 ? 0.731 9.688 -21.980 1.00 20.09 565 PHE D CA 1
ATOM 1538 C C . PHE D 2 7 ? 0.729 8.778 -23.197 1.00 19.72 565 PHE D C 1
ATOM 1539 O O . PHE D 2 7 ? -0.226 8.796 -24.004 1.00 20.56 565 PHE D O 1
ATOM 1547 N N . SER D 2 8 ? 1.788 7.987 -23.315 1.00 18.47 566 SER D N 1
ATOM 1548 C CA . SER D 2 8 ? 1.853 6.912 -24.292 1.00 18.12 566 SER D CA 1
ATOM 1549 C C . SER D 2 8 ? 0.941 5.738 -23.917 1.00 17.68 566 SER D C 1
ATOM 1550 O O . SER D 2 8 ? 0.357 5.696 -22.826 1.00 17.35 566 SER D O 1
ATOM 1553 N N . GLU D 2 9 ? 0.806 4.786 -24.835 1.00 16.77 567 GLU D N 1
ATOM 1554 C CA . GLU D 2 9 ? 0.010 3.592 -24.573 1.00 17.69 567 GLU D CA 1
ATOM 1555 C C . GLU D 2 9 ? 0.476 2.905 -23.292 1.00 16.44 567 GLU D C 1
ATOM 1556 O O . GLU D 2 9 ? 1.673 2.693 -23.095 1.00 16.49 567 GLU D O 1
ATOM 1562 N N . THR D 2 10 ? -0.476 2.582 -22.421 1.00 16.09 568 THR D N 1
ATOM 1563 C CA . THR D 2 10 ? -0.186 2.033 -21.096 1.00 15.47 568 THR D CA 1
ATOM 1564 C C . THR D 2 10 ? -0.859 0.680 -20.954 1.00 15.51 568 THR D C 1
ATOM 1565 O O . THR D 2 10 ? -2.075 0.618 -20.761 1.00 15.62 568 THR D O 1
ATOM 1569 N N . VAL D 2 11 ? -0.067 -0.381 -21.097 1.00 14.63 569 VAL D N 1
ATOM 1570 C CA . VAL D 2 11 ? -0.614 -1.752 -21.211 1.00 14.64 569 VAL D CA 1
ATOM 1571 C C . VAL D 2 11 ? 0.292 -2.703 -20.415 1.00 14.79 569 VAL D C 1
ATOM 1572 O O . VAL D 2 11 ? 1.527 -2.580 -20.471 1.00 14.68 569 VAL D O 1
ATOM 1576 N N . THR D 2 12 ? -0.322 -3.669 -19.710 1.00 14.04 570 THR D N 1
ATOM 1577 C CA . THR D 2 12 ? 0.414 -4.746 -19.079 1.00 15.04 570 THR D CA 1
ATOM 1578 C C . THR D 2 12 ? -0.197 -6.063 -19.514 1.00 15.12 570 THR D C 1
ATOM 1579 O O . THR D 2 12 ? -1.423 -6.218 -19.524 1.00 14.17 570 THR D O 1
ATOM 1583 N N . ILE D 2 13 ? 0.673 -6.998 -19.887 1.00 14.23 571 ILE D N 1
ATOM 1584 C CA . ILE D 2 13 ? 0.232 -8.319 -20.343 1.00 16.22 571 ILE D CA 1
ATOM 1585 C C . ILE D 2 13 ? 0.794 -9.371 -19.404 1.00 17.25 571 ILE D C 1
ATOM 1586 O O . ILE D 2 13 ? 2.015 -9.378 -19.162 1.00 18.16 571 ILE D O 1
ATOM 1591 N N . VAL D 2 14 ? -0.061 -10.266 -18.896 1.00 15.81 572 VAL D N 1
ATOM 1592 C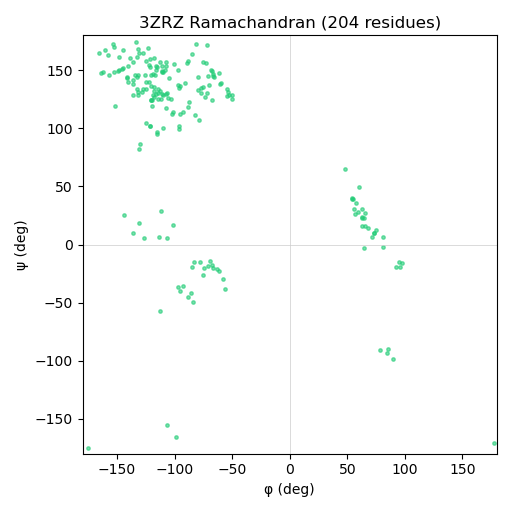 CA . VAL D 2 14 ? 0.406 -11.355 -18.032 1.00 16.02 572 VAL D CA 1
ATOM 1593 C C . VAL D 2 14 ? 0.026 -12.681 -18.717 1.00 15.68 572 VAL D C 1
ATOM 1594 O O . VAL D 2 14 ? -1.146 -12.917 -19.018 1.00 14.98 572 VAL D O 1
ATOM 1598 N N . GLU D 2 15 ? 1.034 -13.523 -18.931 1.00 15.70 573 GLU D N 1
ATOM 1599 C CA A GLU D 2 15 ? 0.805 -14.790 -19.625 0.50 16.35 573 GLU D CA 1
ATOM 1600 C CA B GLU D 2 15 ? 0.903 -14.770 -19.696 0.50 16.31 573 GLU D CA 1
ATOM 1601 C C . GLU D 2 15 ? 1.307 -15.938 -18.798 1.00 16.79 573 GLU D C 1
ATOM 1602 O O . GLU D 2 15 ? 2.441 -15.942 -18.316 1.00 17.09 573 GLU D O 1
ATOM 1613 N N . ASP D 2 16 ? 0.433 -16.930 -18.608 1.00 17.21 574 ASP D N 1
ATOM 1614 C CA . ASP D 2 16 ? 0.845 -18.138 -17.889 1.00 19.05 574 ASP D CA 1
ATOM 1615 C C . ASP D 2 16 ? 1.219 -19.120 -18.981 1.00 20.45 574 ASP D C 1
ATOM 1616 O O . ASP D 2 16 ? 0.336 -19.668 -19.637 1.00 21.44 574 ASP D O 1
ATOM 1621 N N . THR D 2 17 ? 2.520 -19.287 -19.206 1.00 21.64 575 THR D N 1
ATOM 1622 C CA . THR D 2 17 ? 3.037 -20.068 -20.332 1.00 24.36 575 THR D CA 1
ATOM 1623 C C . THR D 2 17 ? 2.929 -21.574 -20.040 1.00 26.12 575 THR D C 1
ATOM 1624 O O . THR D 2 17 ? 3.040 -22.406 -20.957 1.00 28.09 575 THR D O 1
ATOM 1628 N N . ARG D 2 18 ? 2.705 -21.917 -18.777 1.00 27.65 576 ARG D N 1
ATOM 1629 C CA . ARG D 2 18 ? 2.391 -23.295 -18.373 1.00 28.76 576 ARG D CA 1
ATOM 1630 C C . ARG D 2 18 ? 1.148 -23.329 -17.460 1.00 29.65 576 ARG D C 1
ATOM 1631 O O . ARG D 2 18 ? 1.289 -23.393 -16.248 1.00 30.64 576 ARG D O 1
ATOM 1633 N N . PRO D 2 19 ? -0.047 -23.304 -18.009 1.00 30.59 577 PRO D N 1
ATOM 1634 C CA . PRO D 2 19 ? -1.213 -23.149 -17.160 1.00 31.84 577 PRO D CA 1
ATOM 1635 C C . PRO D 2 19 ? -1.546 -24.371 -16.325 1.00 3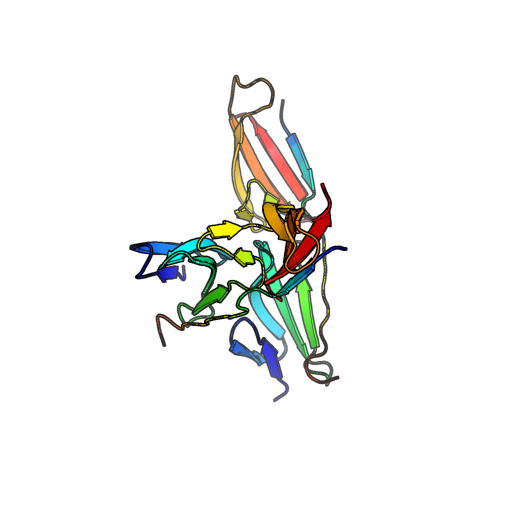3.11 577 PRO D C 1
ATOM 1636 O O . PRO D 2 19 ? -2.245 -24.252 -15.372 1.00 35.40 577 PRO D O 1
#

CATH classification: 2.10.70.10 (+1 more: 2.10.70.10)

B-factor: mean 24.2, std 8.38, range [12.8, 57.5]